Protein AF-0000000080646416 (afdb_homodimer)

Organism: NCBI:txid888439

Sequence (298 aa):
MRTQVYAPFAGRILLQSQIPDPVFSQGLVGPAFALVPTPSSEFVDVVSPVAGTLTRVMPHAFVVSLGKQTGIMVHLGIDTVKAPEGVFMPVLQQGQQVSAGQTVCRMVPDMLAQVGTSAVSPIVAMGGQFEDVSDTEAQAGQALALLVDMRTQVYAPFAGRILLQSQIPDPVFSQGLVGPAFALVPTPSSEFVDVVSPVAGTLTRVMPHAFVVSLGKQTGIMVHLGIDTVKAPEGVFMPVLQQGQQVSAGQTVCRMVPDMLAQVGTSAVSPIVAMGGQFEDVSDTEAQAGQALALLVD

Nearest PDB structures (foldseek):
  2gpr-assembly1_A  TM=9.059E-01  e=1.181E-11  Mycoplasma capricolum
  3our-assembly3_F  TM=8.835E-01  e=6.811E-12  Vibrio vulnificus CMCP6
  1gpr-assembly1_A-2  TM=8.581E-01  e=2.849E-11  Bacillus subtilis
  1gla-assembly1_F  TM=8.774E-01  e=1.259E-10  Escherichia coli
  4jbw-assembly1_M  TM=8.755E-01  e=4.717E-10  Escherichia coli K-12

Structure (mmCIF, N/CA/C/O backbone):
data_AF-0000000080646416-model_v1
#
loop_
_entity.id
_entity.type
_entity.pdbx_description
1 polymer 'PTS EIIA type-1 domain-containing protein'
#
loop_
_atom_site.group_PDB
_atom_site.id
_atom_site.type_symbol
_atom_site.label_atom_id
_atom_site.label_alt_id
_atom_site.label_comp_id
_atom_site.label_asym_id
_atom_site.label_entity_id
_atom_site.label_seq_id
_atom_site.pdbx_PDB_ins_code
_atom_site.Cartn_x
_atom_site.Cartn_y
_atom_site.Cartn_z
_atom_site.occupancy
_atom_site.B_iso_or_equiv
_atom_site.auth_seq_id
_atom_site.auth_comp_id
_atom_site.auth_asym_id
_atom_site.auth_atom_id
_atom_site.pdbx_PDB_model_num
ATOM 1 N N . MET A 1 1 ? -20.469 9.469 0.759 1 89.75 1 MET A N 1
ATOM 2 C CA . MET A 1 1 ? -20.203 10.391 1.857 1 89.75 1 MET A CA 1
ATOM 3 C C . MET A 1 1 ? -18.984 11.258 1.557 1 89.75 1 MET A C 1
ATOM 5 O O . MET A 1 1 ? -18.031 10.797 0.941 1 89.75 1 MET A O 1
ATOM 9 N N . ARG A 1 2 ? -19.109 12.547 1.987 1 95.62 2 ARG A N 1
ATOM 10 C CA . ARG A 1 2 ? -18.016 13.484 1.805 1 95.62 2 ARG A CA 1
ATOM 11 C C . ARG A 1 2 ? -17.375 13.852 3.141 1 95.62 2 ARG A C 1
ATOM 13 O O . ARG A 1 2 ? -18.062 14.258 4.074 1 95.62 2 ARG A O 1
ATOM 20 N N . THR A 1 3 ? -16.062 13.625 3.254 1 97.56 3 THR A N 1
ATOM 21 C CA . THR A 1 3 ? -15.32 13.922 4.477 1 97.56 3 THR A CA 1
ATOM 22 C C . THR A 1 3 ? -14.172 14.883 4.195 1 97.56 3 THR A C 1
ATOM 24 O O . THR A 1 3 ? -13.375 14.656 3.279 1 97.56 3 THR A O 1
ATOM 27 N N . GLN A 1 4 ? -14.156 15.969 4.902 1 98 4 GLN A N 1
ATOM 28 C CA . GLN A 1 4 ? -13.023 16.891 4.777 1 98 4 GLN A CA 1
ATOM 29 C C . GLN A 1 4 ? -11.75 16.266 5.328 1 98 4 GLN A C 1
ATOM 31 O O . GLN A 1 4 ? -11.742 15.719 6.434 1 98 4 GLN A O 1
ATOM 36 N N . VAL A 1 5 ? -10.68 16.344 4.582 1 98.12 5 VAL A N 1
ATOM 37 C CA . VAL A 1 5 ? -9.359 15.844 4.973 1 98.12 5 VAL A CA 1
ATOM 38 C C . VAL A 1 5 ? -8.43 17.016 5.273 1 98.12 5 VAL A C 1
ATOM 40 O O . VAL A 1 5 ? -8.266 17.906 4.438 1 98.12 5 VAL A O 1
ATOM 43 N N . TYR A 1 6 ? -7.84 17.016 6.395 1 98.25 6 TYR A N 1
ATOM 44 C CA . TYR A 1 6 ? -6.977 18.109 6.82 1 98.25 6 TYR A CA 1
ATOM 45 C C . TYR A 1 6 ? -5.508 17.719 6.738 1 98.25 6 TYR A C 1
ATOM 47 O O . TYR A 1 6 ? -5.176 16.531 6.789 1 98.25 6 TYR A O 1
ATOM 55 N N . ALA A 1 7 ? -4.652 18.719 6.566 1 98.31 7 ALA A N 1
ATOM 56 C CA . ALA A 1 7 ? -3.217 18.469 6.473 1 98.31 7 ALA A CA 1
ATOM 57 C C . ALA A 1 7 ? -2.664 17.953 7.801 1 98.31 7 ALA A C 1
ATOM 59 O O . ALA A 1 7 ? -2.803 18.609 8.836 1 98.31 7 ALA A O 1
ATOM 60 N N . PRO A 1 8 ? -1.998 16.828 7.812 1 98.69 8 PRO A N 1
ATOM 61 C CA . PRO A 1 8 ? -1.457 16.297 9.062 1 98.69 8 PRO A CA 1
ATOM 62 C C . PRO A 1 8 ? -0.315 17.141 9.625 1 98.69 8 PRO A C 1
ATOM 64 O O . PRO A 1 8 ? -0.021 17.078 10.82 1 98.69 8 PRO A O 1
ATOM 67 N N . PHE A 1 9 ? 0.369 17.828 8.82 1 98.56 9 PHE A N 1
ATOM 68 C CA . PHE A 1 9 ? 1.447 18.734 9.172 1 98.56 9 PHE A CA 1
ATOM 69 C C . PHE A 1 9 ? 1.671 19.766 8.062 1 98.56 9 PHE A C 1
ATOM 71 O O . PHE A 1 9 ? 1.111 19.641 6.973 1 98.56 9 PHE A O 1
ATOM 78 N N . ALA A 1 10 ? 2.412 20.766 8.406 1 98.06 10 ALA A N 1
ATOM 79 C CA . ALA A 1 10 ? 2.688 21.812 7.422 1 98.06 10 ALA A CA 1
ATOM 80 C C . ALA A 1 10 ? 3.668 21.328 6.359 1 98.06 10 ALA A C 1
ATOM 82 O O . ALA A 1 10 ? 4.641 20.641 6.68 1 98.06 10 ALA A O 1
ATOM 83 N N . GLY A 1 11 ? 3.381 21.703 5.094 1 98 11 GLY A N 1
ATOM 84 C CA . GLY A 1 11 ? 4.316 21.312 4.055 1 98 11 GLY A CA 1
ATOM 85 C C . GLY A 1 11 ? 3.787 21.547 2.654 1 98 11 GLY A C 1
ATOM 86 O O . GLY A 1 11 ? 2.727 22.156 2.48 1 98 11 GLY A O 1
ATOM 87 N N . ARG A 1 12 ? 4.586 21.172 1.692 1 97.56 12 ARG A N 1
ATOM 88 C CA . ARG A 1 12 ? 4.223 21.266 0.282 1 97.56 12 ARG A CA 1
ATOM 89 C C . ARG A 1 12 ? 3.502 20 -0.183 1 97.56 12 ARG A C 1
ATOM 91 O O . ARG A 1 12 ? 3.871 18.891 0.202 1 97.56 12 ARG A O 1
ATOM 98 N N . ILE A 1 13 ? 2.488 20.219 -1.067 1 97.44 13 ILE A N 1
ATOM 99 C CA . ILE A 1 13 ? 1.682 19.109 -1.547 1 97.44 13 ILE A CA 1
ATOM 100 C C . ILE A 1 13 ? 2.266 18.562 -2.854 1 97.44 13 ILE A C 1
ATOM 102 O O . ILE A 1 13 ? 2.67 19.344 -3.723 1 97.44 13 ILE A O 1
ATOM 106 N N . LEU A 1 14 ? 2.424 17.266 -2.914 1 96.94 14 LEU A N 1
ATOM 107 C CA . LEU A 1 14 ? 2.77 16.594 -4.156 1 96.94 14 LEU A CA 1
ATOM 108 C C . LEU A 1 14 ? 1.579 15.805 -4.695 1 96.94 14 LEU A C 1
ATOM 110 O O . LEU A 1 14 ? 0.863 15.156 -3.928 1 96.94 14 LEU A O 1
ATOM 114 N N . LEU A 1 15 ? 1.413 15.891 -5.965 1 95.12 15 LEU A N 1
ATOM 115 C CA . LEU A 1 15 ? 0.399 15.055 -6.598 1 95.12 15 LEU A CA 1
ATOM 116 C C . LEU A 1 15 ? 0.815 13.586 -6.582 1 95.12 15 LEU A C 1
ATOM 118 O O . LEU A 1 15 ? 1.986 13.273 -6.363 1 95.12 15 LEU A O 1
ATOM 122 N N . GLN A 1 16 ? -0.163 12.773 -6.766 1 96 16 GLN A N 1
ATOM 123 C CA . GLN A 1 16 ? 0.055 11.328 -6.66 1 96 16 GLN A CA 1
ATOM 124 C C . GLN A 1 16 ? 1.22 10.883 -7.539 1 96 16 GLN A C 1
ATOM 126 O O . GLN A 1 16 ? 2.104 10.156 -7.082 1 96 16 GLN A O 1
ATOM 131 N N . SER A 1 17 ? 1.297 11.344 -8.805 1 94.44 17 SER A N 1
ATOM 132 C CA . SER A 1 17 ? 2.291 10.898 -9.773 1 94.44 17 SER A CA 1
ATOM 133 C C . SER A 1 17 ? 3.691 11.359 -9.383 1 94.44 17 SER A C 1
ATOM 135 O O . SER A 1 17 ? 4.684 10.875 -9.93 1 94.44 17 SER A O 1
ATOM 137 N N . GLN A 1 18 ? 3.76 12.273 -8.438 1 95.44 18 GLN A N 1
ATOM 138 C CA . GLN A 1 18 ? 5.035 12.859 -8.023 1 95.44 18 GLN A CA 1
ATOM 139 C C . GLN A 1 18 ? 5.609 12.125 -6.816 1 95.44 18 GLN A C 1
ATOM 141 O O . GLN A 1 18 ? 6.734 12.398 -6.395 1 95.44 18 GLN A O 1
ATOM 146 N N . ILE A 1 19 ? 4.875 11.195 -6.273 1 96.19 19 ILE A N 1
ATOM 147 C CA . ILE A 1 19 ? 5.34 10.445 -5.113 1 96.19 19 ILE A CA 1
ATOM 148 C C . ILE A 1 19 ? 6.41 9.438 -5.539 1 96.19 19 ILE A C 1
ATOM 150 O O . ILE A 1 19 ? 6.191 8.633 -6.445 1 96.19 19 ILE A O 1
ATOM 154 N N . PRO A 1 20 ? 7.578 9.531 -4.934 1 93.75 20 PRO A N 1
ATOM 155 C CA . PRO A 1 20 ? 8.695 8.695 -5.387 1 93.75 20 PRO A CA 1
ATOM 156 C C . PRO A 1 20 ? 8.617 7.266 -4.844 1 93.75 20 PRO A C 1
ATOM 158 O O . PRO A 1 20 ? 9.602 6.758 -4.297 1 93.75 20 PRO A O 1
ATOM 161 N N . ASP A 1 21 ? 7.582 6.617 -4.934 1 92.12 21 ASP A N 1
ATOM 162 C CA . ASP A 1 21 ? 7.324 5.219 -4.602 1 92.12 21 ASP A CA 1
ATOM 163 C C . ASP A 1 21 ? 6.148 4.676 -5.41 1 92.12 21 ASP A C 1
ATOM 165 O O . ASP A 1 21 ? 5.027 5.172 -5.297 1 92.12 21 ASP A O 1
ATOM 169 N N . PRO A 1 22 ? 6.344 3.648 -6.137 1 90.19 22 PRO A N 1
ATOM 170 C CA . PRO A 1 22 ? 5.332 3.201 -7.094 1 90.19 22 PRO A CA 1
ATOM 171 C C . PRO A 1 22 ? 4.062 2.684 -6.414 1 90.19 22 PRO A C 1
ATOM 173 O O . PRO A 1 22 ? 2.969 2.797 -6.973 1 90.19 22 PRO A O 1
ATOM 176 N N . VAL A 1 23 ? 4.223 2.102 -5.238 1 91.19 23 VAL A N 1
ATOM 177 C CA . VAL A 1 23 ? 3.047 1.617 -4.527 1 91.19 23 VAL A CA 1
ATOM 178 C C . VAL A 1 23 ? 2.053 2.762 -4.332 1 91.19 23 VAL A C 1
ATOM 180 O O . VAL A 1 23 ? 0.844 2.574 -4.484 1 91.19 23 VAL A O 1
ATOM 183 N N . PHE A 1 24 ? 2.564 3.963 -4.117 1 95.06 24 PHE A N 1
ATOM 184 C CA . PHE A 1 24 ? 1.72 5.129 -3.881 1 95.06 24 PHE A CA 1
ATOM 185 C C . PHE A 1 24 ? 1.482 5.895 -5.176 1 95.06 24 PHE A C 1
ATOM 187 O O . PHE A 1 24 ? 0.352 6.289 -5.473 1 95.06 24 PHE A O 1
ATOM 194 N N . SER A 1 25 ? 2.529 6.102 -5.984 1 95.31 25 SER A N 1
ATOM 195 C CA . SER A 1 25 ? 2.441 6.98 -7.148 1 95.31 25 SER A CA 1
ATOM 196 C C . SER A 1 25 ? 1.522 6.395 -8.211 1 95.31 25 SER A C 1
ATOM 198 O O . SER A 1 25 ? 0.93 7.133 -9.008 1 95.31 25 SER A O 1
ATOM 200 N N . GLN A 1 26 ? 1.438 5.086 -8.18 1 92.44 26 GLN A N 1
ATOM 201 C CA . GLN A 1 26 ? 0.613 4.434 -9.188 1 92.44 26 GLN A CA 1
ATOM 202 C C . GLN A 1 26 ? -0.779 4.121 -8.648 1 92.44 26 GLN A C 1
ATOM 204 O O . GLN A 1 26 ? -1.61 3.547 -9.352 1 92.44 26 GLN A O 1
ATOM 209 N N . GLY A 1 27 ? -1.033 4.398 -7.418 1 93.62 27 GLY A N 1
ATOM 210 C CA . GLY A 1 27 ? -2.342 4.227 -6.812 1 93.62 27 GLY A CA 1
ATOM 211 C C . GLY A 1 27 ? -2.713 2.77 -6.598 1 93.62 27 GLY A C 1
ATOM 212 O O . GLY A 1 27 ? -3.889 2.406 -6.656 1 93.62 27 GLY A O 1
ATOM 213 N N . LEU A 1 28 ? -1.751 1.883 -6.457 1 89.38 28 LEU A N 1
ATOM 214 C CA . LEU A 1 28 ? -2.008 0.457 -6.289 1 89.38 28 LEU A CA 1
ATOM 215 C C . LEU A 1 28 ? -2.82 0.197 -5.023 1 89.38 28 LEU A C 1
ATOM 217 O O . LEU A 1 28 ? -3.65 -0.714 -4.992 1 89.38 28 LEU A O 1
ATOM 221 N N . VAL A 1 29 ? -2.533 1.089 -4.047 1 88.75 29 VAL A N 1
ATOM 222 C CA . VAL A 1 29 ? -3.182 0.856 -2.76 1 88.75 29 VAL A CA 1
ATOM 223 C C . VAL A 1 29 ? -4.27 1.905 -2.533 1 88.75 29 VAL A C 1
ATOM 225 O O . VAL A 1 29 ? -4.773 2.053 -1.417 1 88.75 29 VAL A O 1
ATOM 228 N N . GLY A 1 30 ? -4.586 2.688 -3.566 1 91.5 30 GLY A N 1
ATOM 229 C CA . GLY A 1 30 ? -5.621 3.707 -3.492 1 91.5 30 GLY A CA 1
ATOM 230 C C . GLY A 1 30 ? -5.133 5.082 -3.91 1 91.5 30 GLY A C 1
ATOM 231 O O . GLY A 1 30 ? -3.928 5.312 -4.02 1 91.5 30 GLY A O 1
ATOM 232 N N . PRO A 1 31 ? -6.121 5.949 -4.09 1 94.88 31 PRO A N 1
ATOM 233 C CA . PRO A 1 31 ? -5.742 7.332 -4.398 1 94.88 31 PRO A CA 1
ATOM 234 C C . PRO A 1 31 ? -4.883 7.965 -3.311 1 94.88 31 PRO A C 1
ATOM 236 O O . PRO A 1 31 ? -5.113 7.73 -2.121 1 94.88 31 PRO A O 1
ATOM 239 N N . ALA A 1 32 ? -3.891 8.664 -3.775 1 97 32 ALA A N 1
ATOM 240 C CA . ALA A 1 32 ? -2.969 9.242 -2.803 1 97 32 ALA A CA 1
ATOM 241 C C . ALA A 1 32 ? -2.506 10.633 -3.242 1 97 32 ALA A C 1
ATOM 243 O O . ALA A 1 32 ? -2.654 11 -4.41 1 97 32 ALA A O 1
ATOM 244 N N . PHE A 1 33 ? -2.125 11.422 -2.396 1 97.25 33 PHE A N 1
ATOM 245 C CA . PHE A 1 33 ? -1.213 12.547 -2.545 1 97.25 33 PHE A CA 1
ATOM 246 C C . PHE A 1 33 ? -0.166 12.547 -1.438 1 97.25 33 PHE A C 1
ATOM 248 O O . PHE A 1 33 ? -0.1 11.609 -0.638 1 97.25 33 PHE A O 1
ATOM 255 N N . ALA A 1 34 ? 0.771 13.523 -1.45 1 97.81 34 ALA A N 1
ATOM 256 C CA . ALA A 1 34 ? 1.779 13.531 -0.393 1 97.81 34 ALA A CA 1
ATOM 257 C C . ALA A 1 34 ? 2.053 14.945 0.096 1 97.81 34 ALA A C 1
ATOM 259 O O . ALA A 1 34 ? 1.669 15.922 -0.558 1 97.81 34 ALA A O 1
ATOM 260 N N . LEU A 1 35 ? 2.547 14.984 1.259 1 97.88 35 LEU A N 1
ATOM 261 C CA . LEU A 1 35 ? 3.055 16.219 1.834 1 97.88 35 LEU A CA 1
ATOM 262 C C . LEU A 1 35 ? 4.555 16.125 2.098 1 97.88 35 LEU A C 1
ATOM 264 O O . LEU A 1 35 ? 5.039 15.102 2.582 1 97.88 35 LEU A O 1
ATOM 268 N N . VAL A 1 36 ? 5.258 17.078 1.716 1 97.38 36 VAL A N 1
ATOM 269 C CA . VAL A 1 36 ? 6.652 17.25 2.104 1 97.38 36 VAL A CA 1
ATOM 270 C C . VAL A 1 36 ? 6.75 18.219 3.281 1 97.38 36 VAL A C 1
ATOM 272 O O . VAL A 1 36 ? 6.461 19.406 3.143 1 97.38 36 VAL A O 1
ATOM 275 N N . PRO A 1 37 ? 7.168 17.719 4.414 1 97.88 37 PRO A N 1
ATOM 276 C CA . PRO A 1 37 ? 7.121 18.578 5.598 1 97.88 37 PRO A CA 1
ATOM 277 C C . PRO A 1 37 ? 8.008 19.828 5.465 1 97.88 37 PRO A C 1
ATOM 279 O O . PRO A 1 37 ? 9.094 19.75 4.875 1 97.88 37 PRO A O 1
ATOM 282 N N . THR A 1 38 ? 7.469 20.922 5.984 1 97 38 THR A N 1
ATOM 283 C CA . THR A 1 38 ? 8.359 22.047 6.195 1 97 38 THR A CA 1
ATOM 284 C C . THR A 1 38 ? 9.562 21.641 7.047 1 97 38 THR A C 1
ATOM 286 O O . THR A 1 38 ? 9.406 20.953 8.055 1 97 38 THR A O 1
ATOM 289 N N . PRO A 1 39 ? 10.719 22.078 6.625 1 95.62 39 PRO A N 1
ATOM 290 C CA . PRO A 1 39 ? 11.914 21.688 7.387 1 95.62 39 PRO A CA 1
ATOM 291 C C . PRO A 1 39 ? 11.859 22.156 8.836 1 95.62 39 PRO A C 1
ATOM 293 O O . PRO A 1 39 ? 11.367 23.25 9.125 1 95.62 39 PRO A O 1
ATOM 296 N N . SER A 1 40 ? 12.188 21.281 9.727 1 96.44 40 SER A N 1
ATOM 297 C CA . SER A 1 40 ? 12.258 21.594 11.148 1 96.44 40 SER A CA 1
ATOM 298 C C . SER A 1 40 ? 13.219 20.641 11.867 1 96.44 40 SER A C 1
ATOM 300 O O . SER A 1 40 ? 13.18 19.438 11.664 1 96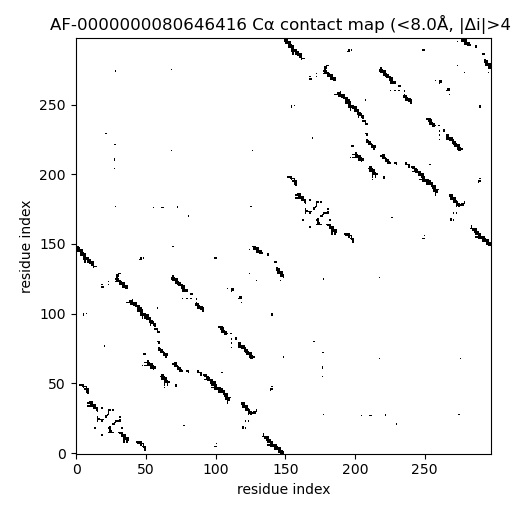.44 40 SER A O 1
ATOM 302 N N . SER A 1 41 ? 14.094 21.172 12.719 1 95.5 41 SER A N 1
ATOM 303 C CA . SER A 1 41 ? 15.016 20.359 13.516 1 95.5 41 SER A CA 1
ATOM 304 C C . SER A 1 41 ? 14.383 19.969 14.844 1 95.5 41 SER A C 1
ATOM 306 O O . SER A 1 41 ? 14.992 19.25 15.648 1 95.5 41 SER A O 1
ATOM 308 N N . GLU A 1 42 ? 13.203 20.469 15.055 1 96.44 42 GLU A N 1
ATOM 309 C CA . GLU A 1 42 ? 12.43 20.125 16.25 1 96.44 42 GLU A CA 1
ATOM 310 C C . GLU A 1 42 ? 11.258 19.203 15.906 1 96.44 42 GLU A C 1
ATOM 312 O O . GLU A 1 42 ? 10.883 19.078 14.734 1 96.44 42 GLU A O 1
ATOM 317 N N . PHE A 1 43 ? 10.742 18.641 16.984 1 97.38 43 PHE A N 1
ATOM 318 C CA . PHE A 1 43 ? 9.547 17.828 16.781 1 97.38 43 PHE A CA 1
ATOM 319 C C . PHE A 1 43 ? 8.398 18.672 16.266 1 97.38 43 PHE A C 1
ATOM 321 O O . PHE A 1 43 ? 8.148 19.766 16.766 1 97.38 43 PHE A O 1
ATOM 328 N N . VAL A 1 44 ? 7.77 18.203 15.258 1 97.94 44 VAL A N 1
ATOM 329 C CA . VAL A 1 44 ? 6.512 18.781 14.797 1 97.94 44 VAL A CA 1
ATOM 330 C C . VAL A 1 44 ? 5.367 17.797 15.055 1 97.94 44 VAL A C 1
ATOM 332 O O . VAL A 1 44 ? 5.562 16.578 15.023 1 97.94 44 VAL A O 1
ATOM 335 N N . ASP A 1 45 ? 4.238 18.359 15.352 1 98.44 45 ASP A N 1
ATOM 336 C CA . ASP A 1 45 ? 3.055 17.531 15.539 1 98.44 45 ASP A CA 1
ATOM 337 C C . ASP A 1 45 ? 2.539 17 14.203 1 98.44 45 ASP A C 1
ATOM 339 O O . ASP A 1 45 ? 2.498 17.719 13.211 1 98.44 45 ASP A O 1
ATOM 343 N N . VAL A 1 46 ? 2.213 15.75 14.234 1 98.75 46 VAL A N 1
ATOM 344 C CA . VAL A 1 46 ? 1.453 15.133 13.156 1 98.75 46 VAL A CA 1
ATOM 345 C C . VAL A 1 46 ? 0.025 14.859 13.617 1 98.75 46 VAL A C 1
ATOM 347 O O . VAL A 1 46 ? -0.197 14.047 14.523 1 98.75 46 VAL A O 1
ATOM 350 N N . VAL A 1 47 ? -0.924 15.477 12.984 1 98.81 47 VAL A N 1
ATOM 351 C CA . VAL A 1 47 ? -2.295 15.398 13.484 1 98.81 47 VAL A CA 1
ATOM 352 C C . VAL A 1 47 ? -3.121 14.484 12.586 1 98.81 47 VAL A C 1
ATOM 354 O O . VAL A 1 47 ? -2.744 14.211 11.445 1 98.81 47 VAL A O 1
ATOM 357 N N . SER A 1 48 ? -4.219 13.984 13.164 1 98.81 48 SER A N 1
ATOM 358 C CA . SER A 1 48 ? -5.129 13.172 12.367 1 98.81 48 SER A CA 1
ATOM 359 C C . SER A 1 48 ? -5.785 14 11.266 1 98.81 48 SER A C 1
ATOM 361 O O . SER A 1 48 ? -6.316 15.078 11.523 1 98.81 48 SER A O 1
ATOM 363 N N . PRO A 1 49 ? -5.77 13.523 10.062 1 98.81 49 PRO A N 1
ATOM 364 C CA . PRO A 1 49 ? -6.375 14.273 8.961 1 98.81 49 PRO A CA 1
ATOM 365 C C . PRO A 1 49 ? -7.902 14.227 8.992 1 98.81 49 PRO A C 1
ATOM 367 O O . PRO A 1 49 ? -8.562 15.016 8.305 1 98.81 49 PRO A O 1
ATOM 370 N N . VAL A 1 50 ? -8.43 13.266 9.727 1 98.62 50 VAL A N 1
ATOM 371 C CA . VAL A 1 50 ? -9.867 13.062 9.828 1 98.62 50 VAL A CA 1
ATOM 372 C C . VAL A 1 50 ? -10.219 12.562 11.227 1 98.62 50 VAL A C 1
ATOM 374 O O . VAL A 1 50 ? -9.336 12.18 12 1 98.62 50 VAL A O 1
ATOM 377 N N . ALA A 1 51 ? -11.523 12.633 11.531 1 98.44 51 ALA A N 1
ATOM 378 C CA . ALA A 1 51 ? -12.008 11.969 12.742 1 98.44 51 ALA A CA 1
ATOM 379 C C . ALA A 1 51 ? -12.266 10.484 12.484 1 98.44 51 ALA A C 1
ATOM 381 O O . ALA A 1 51 ? -12.648 10.094 11.383 1 98.44 51 ALA A O 1
ATOM 382 N N . GLY A 1 52 ? -12.062 9.672 13.516 1 98.44 52 GLY A N 1
ATOM 383 C CA . GLY A 1 52 ? -12.305 8.242 13.383 1 98.44 52 GLY A CA 1
ATOM 384 C C . GLY A 1 52 ? -11.625 7.426 14.461 1 98.44 52 GLY A C 1
ATOM 385 O O . GLY A 1 52 ? -11.484 7.875 15.602 1 98.44 52 GLY A O 1
ATOM 386 N N . THR A 1 53 ? -11.312 6.23 14.078 1 98.5 53 THR A N 1
ATOM 387 C CA . THR A 1 53 ? -10.625 5.32 14.984 1 98.5 53 THR A CA 1
ATOM 388 C C . THR A 1 53 ? -9.242 4.961 14.453 1 98.5 53 THR A C 1
ATOM 390 O O . THR A 1 53 ? -9.094 4.617 13.273 1 98.5 53 THR A O 1
ATOM 393 N N . LEU A 1 54 ? -8.211 5.035 15.297 1 98.31 54 LEU A N 1
ATOM 394 C CA . LEU A 1 54 ? -6.875 4.586 14.93 1 98.31 54 LEU A CA 1
ATOM 395 C C . LEU A 1 54 ? -6.812 3.062 14.859 1 98.31 54 LEU A C 1
ATOM 397 O O . LEU A 1 54 ? -6.828 2.393 15.898 1 98.31 54 LEU A O 1
ATOM 401 N N . THR A 1 55 ? -6.703 2.564 13.672 1 95.5 55 THR A N 1
ATOM 402 C CA . THR A 1 55 ? -6.723 1.112 13.523 1 95.5 55 THR A CA 1
ATOM 403 C C . THR A 1 55 ? -5.305 0.56 13.422 1 95.5 55 THR A C 1
ATOM 405 O O . THR A 1 55 ? -5.09 -0.645 13.57 1 95.5 55 THR A O 1
ATOM 408 N N . ARG A 1 56 ? -4.332 1.417 13.141 1 95.25 56 ARG A N 1
ATOM 409 C CA . ARG A 1 56 ? -2.9 1.125 13.148 1 95.25 56 ARG A CA 1
ATOM 410 C C . ARG A 1 56 ? -2.096 2.334 13.617 1 95.25 56 ARG A C 1
ATOM 412 O O . ARG A 1 56 ? -2.396 3.469 13.234 1 95.25 56 ARG A O 1
ATOM 419 N N . VAL A 1 57 ? -1.209 2.039 14.508 1 96.69 57 VAL A N 1
ATOM 420 C CA . VAL A 1 57 ? -0.285 3.088 14.922 1 96.69 57 VAL A CA 1
ATOM 421 C C . VAL A 1 57 ? 1.134 2.527 15 1 96.69 57 VAL A C 1
ATOM 423 O O . VAL A 1 57 ? 1.394 1.575 15.742 1 96.69 57 VAL A O 1
ATOM 426 N N . MET A 1 58 ? 1.983 2.994 14.195 1 95.31 58 MET A N 1
ATOM 427 C CA . MET A 1 58 ? 3.422 2.75 14.172 1 95.31 58 MET A CA 1
ATOM 428 C C . MET A 1 58 ? 4.199 4.059 14.273 1 95.31 58 MET A C 1
ATOM 430 O O . MET A 1 58 ? 3.635 5.137 14.07 1 95.31 58 MET A O 1
ATOM 434 N N . PRO A 1 59 ? 5.426 3.979 14.562 1 94.56 59 PRO A N 1
ATOM 435 C CA . PRO A 1 59 ? 6.188 5.227 14.672 1 94.56 59 PRO A CA 1
ATOM 436 C C . PRO A 1 59 ? 6.145 6.055 13.383 1 94.56 59 PRO A C 1
ATOM 438 O O . PRO A 1 59 ? 5.984 7.273 13.445 1 94.56 59 PRO A O 1
ATOM 441 N N . HIS A 1 60 ? 6.184 5.402 12.211 1 96 60 HIS A N 1
ATOM 442 C CA . HIS A 1 60 ? 6.352 6.113 10.953 1 96 60 HIS A CA 1
ATOM 443 C C . HIS A 1 60 ? 5.043 6.164 10.172 1 96 60 HIS A C 1
ATOM 445 O O . HIS A 1 60 ? 5.023 6.594 9.016 1 96 60 HIS A O 1
ATOM 451 N N . ALA A 1 61 ? 3.957 5.645 10.828 1 97.44 61 ALA A N 1
ATOM 452 C CA . ALA A 1 61 ? 2.703 5.633 10.078 1 97.44 61 ALA A CA 1
ATOM 453 C C . ALA A 1 61 ? 1.516 5.367 10.992 1 97.44 61 ALA A C 1
ATOM 455 O O . ALA A 1 61 ? 1.677 4.809 12.086 1 97.44 61 ALA A O 1
ATOM 456 N N . PHE A 1 62 ? 0.341 5.707 10.5 1 97.81 62 PHE A N 1
ATOM 457 C CA . PHE A 1 62 ? -0.894 5.328 11.18 1 97.81 62 PHE A CA 1
ATOM 458 C C . PHE A 1 62 ? -2.064 5.32 10.203 1 97.81 62 PHE A C 1
ATOM 460 O O . PHE A 1 62 ? -1.983 5.91 9.125 1 97.81 62 PHE A O 1
ATOM 467 N N . VAL A 1 63 ? -3.125 4.621 10.594 1 96.94 63 VAL A N 1
ATOM 468 C CA . VAL A 1 63 ? -4.348 4.531 9.797 1 96.94 63 VAL A CA 1
ATOM 469 C C . VAL A 1 63 ? -5.543 4.953 10.648 1 96.94 63 VAL A C 1
ATOM 471 O O . VAL A 1 63 ? -5.703 4.492 11.781 1 96.94 63 VAL A O 1
ATOM 474 N N . VAL A 1 64 ? -6.312 5.836 10.094 1 97.94 64 VAL A N 1
ATOM 475 C CA . VAL A 1 64 ? -7.555 6.254 10.734 1 97.94 64 VAL A CA 1
ATOM 476 C C . VAL A 1 64 ? -8.75 5.703 9.953 1 97.94 64 VAL A C 1
ATOM 478 O O . VAL A 1 64 ? -8.953 6.059 8.789 1 97.94 64 VAL A O 1
ATOM 481 N N . SER A 1 65 ? -9.531 4.902 10.562 1 96.5 65 SER A N 1
ATOM 482 C CA . SER A 1 65 ? -10.727 4.344 9.945 1 96.5 65 SER A CA 1
ATOM 483 C C . SER A 1 65 ? -11.93 5.254 10.148 1 96.5 65 SER A C 1
ATOM 485 O O . SER A 1 65 ? -12.148 5.766 11.25 1 96.5 65 SER A O 1
ATOM 487 N N . LEU A 1 66 ? -12.656 5.465 9.086 1 96 66 LEU A N 1
ATOM 488 C CA . LEU A 1 66 ? -13.914 6.211 9.133 1 96 66 LEU A CA 1
ATOM 489 C C . LEU A 1 66 ? -15.102 5.262 9.234 1 96 66 LEU A C 1
ATOM 491 O O . LEU A 1 66 ? -16.25 5.707 9.289 1 96 66 LEU A O 1
ATOM 495 N N . GLY A 1 67 ? -14.797 3.949 9.273 1 88.62 67 GLY A N 1
ATOM 496 C CA . GLY A 1 67 ? -15.836 2.938 9.211 1 88.62 67 GLY A CA 1
ATOM 497 C C . GLY A 1 67 ? -16.141 2.479 7.793 1 88.62 67 GLY A C 1
ATOM 498 O O . GLY A 1 67 ? -15.68 3.096 6.828 1 88.62 67 GLY A O 1
ATOM 499 N N . LYS A 1 68 ? -16.859 1.362 7.543 1 79.94 68 LYS A N 1
ATOM 500 C CA . LYS A 1 68 ? -17.344 0.817 6.277 1 79.94 68 LYS A CA 1
ATOM 501 C C . LYS A 1 68 ? -16.203 0.636 5.285 1 79.94 68 LYS A C 1
ATOM 503 O O . LYS A 1 68 ? -16.297 1.039 4.125 1 79.94 68 LYS A O 1
ATOM 508 N N . GLN A 1 69 ? -15.023 0.28 5.652 1 80.81 69 GLN A N 1
ATOM 509 C CA . GLN A 1 69 ? -13.875 -0.087 4.832 1 80.81 69 GLN A CA 1
ATOM 510 C C . GLN A 1 69 ? -13.227 1.147 4.215 1 80.81 69 GLN A C 1
ATOM 512 O O . GLN A 1 69 ? -12.617 1.065 3.145 1 80.81 69 GLN A O 1
ATOM 517 N N . THR A 1 70 ? -13.586 2.303 4.801 1 90.56 70 THR A N 1
ATOM 518 C CA . THR A 1 70 ? -12.977 3.555 4.375 1 90.56 70 THR A CA 1
ATOM 519 C C . THR A 1 70 ? -12.031 4.09 5.453 1 90.56 70 THR A C 1
ATOM 521 O O . THR A 1 70 ? -12.312 3.969 6.648 1 90.56 70 THR A O 1
ATOM 524 N N . GLY A 1 71 ? -10.938 4.613 5.027 1 94.75 71 GLY A N 1
ATOM 525 C CA . GLY A 1 71 ? -9.969 5.191 5.941 1 94.75 71 GLY A CA 1
ATOM 526 C C . GLY A 1 71 ? -8.859 5.953 5.234 1 94.75 71 GLY A C 1
ATOM 527 O O . GLY A 1 71 ? -8.852 6.043 4.004 1 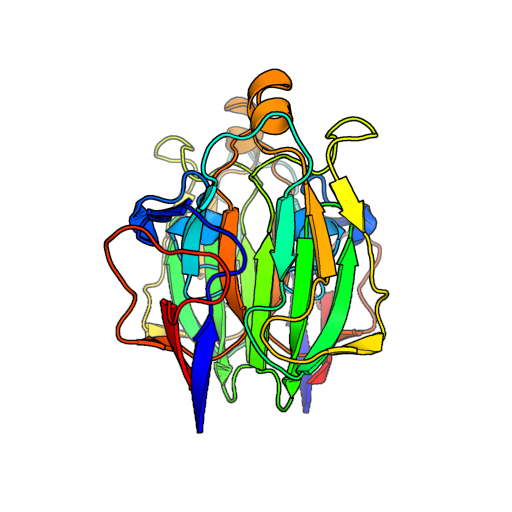94.75 71 GLY A O 1
ATOM 528 N N . ILE A 1 72 ? -8.047 6.582 6.035 1 97.69 72 ILE A N 1
ATOM 529 C CA . ILE A 1 72 ? -6.887 7.309 5.531 1 97.69 72 ILE A CA 1
ATOM 530 C C . ILE A 1 72 ? -5.613 6.758 6.176 1 97.69 72 ILE A C 1
ATOM 532 O O . ILE A 1 72 ? -5.551 6.598 7.398 1 97.69 72 ILE A O 1
ATOM 536 N N . MET A 1 73 ? -4.668 6.438 5.43 1 97.56 73 MET A N 1
ATOM 537 C CA . MET A 1 73 ? -3.332 6.09 5.898 1 97.56 73 MET A CA 1
ATOM 538 C C . MET A 1 73 ? -2.383 7.273 5.773 1 97.56 73 MET A C 1
ATOM 540 O O . MET A 1 73 ? -2.35 7.941 4.738 1 97.56 73 MET A O 1
ATOM 544 N N . VAL A 1 74 ? -1.712 7.578 6.758 1 98.56 74 VAL A N 1
ATOM 545 C CA . VAL A 1 74 ? -0.643 8.57 6.762 1 98.56 74 VAL A CA 1
ATOM 546 C C . VAL A 1 74 ? 0.705 7.879 6.945 1 98.56 74 VAL A C 1
ATOM 548 O O . VAL A 1 74 ? 0.978 7.312 8.008 1 98.56 74 VAL A O 1
ATOM 551 N N . HIS A 1 75 ? 1.521 7.852 6 1 97.81 75 HIS A N 1
ATOM 552 C CA . HIS A 1 75 ? 2.865 7.285 6.016 1 97.81 75 HIS A CA 1
ATOM 553 C C . HIS A 1 75 ? 3.924 8.383 6.062 1 97.81 75 HIS A C 1
ATOM 555 O O . HIS A 1 75 ? 4.078 9.141 5.105 1 97.81 75 HIS A O 1
ATOM 561 N N . LEU A 1 76 ? 4.668 8.5 7.156 1 97.69 76 LEU A N 1
ATOM 562 C CA . LEU A 1 76 ? 5.609 9.594 7.375 1 97.69 76 LEU A CA 1
ATOM 563 C C . LEU A 1 76 ? 6.965 9.273 6.75 1 97.69 76 LEU A C 1
ATOM 565 O O . LEU A 1 76 ? 7.766 8.539 7.332 1 97.69 76 LEU A O 1
ATOM 569 N N . GLY A 1 77 ? 7.156 9.859 5.602 1 96.12 77 GLY A N 1
ATOM 570 C CA . GLY A 1 77 ? 8.352 9.555 4.828 1 96.12 77 GLY A CA 1
ATOM 571 C C . GLY A 1 77 ? 8.234 8.266 4.039 1 96.12 77 GLY A C 1
ATOM 572 O O . GLY A 1 77 ? 7.184 7.613 4.051 1 96.12 77 GLY A O 1
ATOM 573 N N . ILE A 1 78 ? 9.164 8.008 3.307 1 93.62 78 ILE A N 1
ATOM 574 C CA . ILE A 1 78 ? 9.289 6.762 2.557 1 93.62 78 ILE A CA 1
ATOM 575 C C . ILE A 1 78 ? 10.609 6.074 2.916 1 93.62 78 ILE A C 1
ATOM 577 O O . ILE A 1 78 ? 11.656 6.719 2.984 1 93.62 78 ILE A O 1
ATOM 581 N N . ASP A 1 79 ? 10.547 4.742 3.238 1 90.38 79 ASP A N 1
ATOM 582 C CA . ASP A 1 79 ? 11.68 3.934 3.664 1 90.38 79 ASP A CA 1
ATOM 583 C C . ASP A 1 79 ? 12.156 4.34 5.059 1 90.38 79 ASP A C 1
ATOM 585 O O . ASP A 1 79 ? 13.352 4.371 5.328 1 90.38 79 ASP A O 1
ATOM 589 N N . THR A 1 80 ? 11.102 4.672 5.891 1 93.5 80 THR A N 1
ATOM 590 C CA . THR A 1 80 ? 11.469 5.258 7.18 1 93.5 80 THR A CA 1
ATOM 591 C C . THR A 1 80 ? 11.289 4.242 8.305 1 93.5 80 THR A C 1
ATOM 593 O O . THR A 1 80 ? 11.508 4.559 9.477 1 93.5 80 THR A O 1
ATOM 596 N N . VAL A 1 81 ? 10.969 3.057 8.008 1 88.5 81 VAL A N 1
ATOM 597 C CA . VAL A 1 81 ? 10.656 2.053 9.023 1 88.5 81 VAL A CA 1
ATOM 598 C C . VAL A 1 81 ? 11.859 1.85 9.938 1 88.5 81 VAL A C 1
ATOM 600 O O . VAL A 1 81 ? 11.695 1.569 11.125 1 88.5 81 VAL A O 1
ATOM 603 N N . LYS A 1 82 ? 13.086 1.996 9.336 1 85.88 82 LYS A N 1
ATOM 604 C CA . LYS A 1 82 ? 14.305 1.736 10.102 1 85.88 82 LYS A CA 1
ATOM 605 C C . LYS A 1 82 ? 14.93 3.035 10.602 1 85.88 82 LYS A C 1
ATOM 607 O O . LYS A 1 82 ? 16.109 3.072 10.938 1 85.88 82 LYS 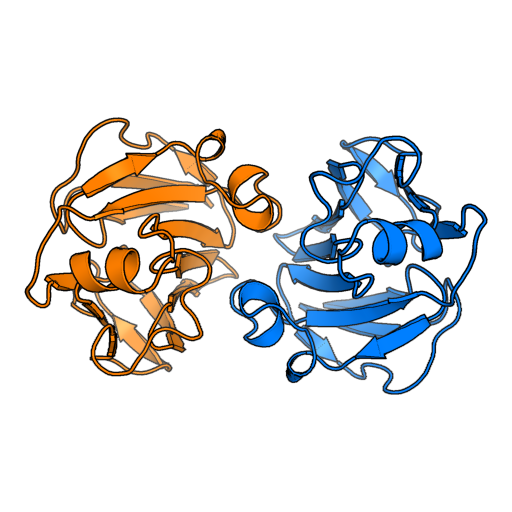A O 1
ATOM 612 N N . ALA A 1 83 ? 14.164 4.109 10.578 1 90.69 83 ALA A N 1
ATOM 613 C CA . ALA A 1 83 ? 14.68 5.375 11.102 1 90.69 83 ALA A CA 1
ATOM 614 C C . ALA A 1 83 ? 15.109 5.23 12.555 1 90.69 83 ALA A C 1
ATOM 616 O O . ALA A 1 83 ? 14.484 4.5 13.328 1 90.69 83 ALA A O 1
ATOM 617 N N . PRO A 1 84 ? 16.156 5.879 12.867 1 89.19 84 PRO A N 1
ATOM 618 C CA . PRO A 1 84 ? 16.656 5.746 14.234 1 89.19 84 PRO A CA 1
ATOM 619 C C . PRO A 1 84 ? 15.672 6.281 15.273 1 89.19 84 PRO A C 1
ATOM 621 O O . PRO A 1 84 ? 14.711 6.973 14.922 1 89.19 84 PRO A O 1
ATOM 624 N N . GLU A 1 85 ? 15.953 5.871 16.469 1 89.19 85 GLU A N 1
ATOM 625 C CA . GLU A 1 85 ? 15.164 6.383 17.578 1 89.19 85 GLU A CA 1
ATOM 626 C C . GLU A 1 85 ? 15.211 7.906 17.641 1 89.19 85 GLU A C 1
ATOM 628 O O . GLU A 1 85 ? 16.234 8.516 17.328 1 89.19 85 GLU A O 1
ATOM 633 N N . GLY A 1 86 ? 14.164 8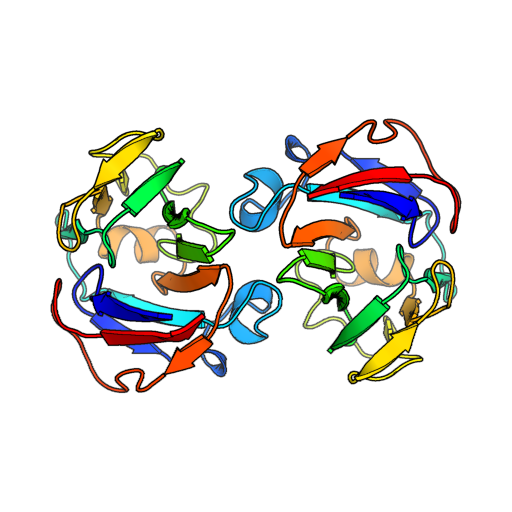.531 17.953 1 91.94 86 GLY A N 1
ATOM 634 C CA . GLY A 1 86 ? 14.141 9.977 18.141 1 91.94 86 GLY A CA 1
ATOM 635 C C . GLY A 1 86 ? 13.57 10.719 16.953 1 91.94 86 GLY A C 1
ATOM 636 O O . GLY A 1 86 ? 13.273 11.914 17.047 1 91.94 86 GLY A O 1
ATOM 637 N N . VAL A 1 87 ? 13.422 10.07 15.898 1 95.19 87 VAL A N 1
ATOM 638 C CA . VAL A 1 87 ? 12.867 10.711 14.711 1 95.19 87 VAL A CA 1
ATOM 639 C C . VAL A 1 87 ? 11.352 10.82 14.844 1 95.19 87 VAL A C 1
ATOM 641 O O . VAL A 1 87 ? 10.758 11.836 14.469 1 95.19 87 VAL A O 1
ATOM 644 N N . PHE A 1 88 ? 10.789 9.742 15.367 1 97.25 88 PHE A N 1
ATOM 645 C CA . PHE A 1 88 ? 9.344 9.664 15.547 1 97.25 88 PHE A CA 1
ATOM 646 C C . PHE A 1 88 ? 9 9.453 17.016 1 97.25 88 PHE A C 1
ATOM 648 O O . PHE A 1 88 ? 9.727 8.766 17.734 1 97.25 88 PHE A O 1
ATOM 655 N N . MET A 1 89 ? 7.879 10.008 17.438 1 97.19 89 MET A N 1
ATOM 656 C CA . MET A 1 89 ? 7.359 9.82 18.797 1 97.19 89 MET A CA 1
ATOM 657 C C . MET A 1 89 ? 5.844 9.648 18.781 1 97.19 89 MET A C 1
ATOM 659 O O . MET A 1 89 ? 5.102 10.633 18.766 1 97.19 89 MET A O 1
ATOM 663 N N . PRO A 1 90 ? 5.379 8.383 18.812 1 97.19 90 PRO A N 1
ATOM 664 C CA . PRO A 1 90 ? 3.93 8.18 18.875 1 97.19 90 PRO A CA 1
ATOM 665 C C . PRO A 1 90 ? 3.311 8.773 20.141 1 97.19 90 PRO A C 1
ATOM 667 O O . PRO A 1 90 ? 3.916 8.719 21.219 1 97.19 90 PRO A O 1
ATOM 670 N N . VAL A 1 91 ? 2.186 9.367 20 1 98.25 91 VAL A N 1
ATOM 671 C CA . VAL A 1 91 ? 1.488 10.023 21.094 1 98.25 91 VAL A CA 1
ATOM 672 C C . VAL A 1 91 ? 0.231 9.242 21.453 1 98.25 91 VAL A C 1
ATOM 674 O O . VAL A 1 91 ? -0.107 9.102 22.641 1 98.25 91 VAL A O 1
ATOM 677 N N . LEU A 1 92 ? -0.524 8.703 20.469 1 98.5 92 LEU A N 1
ATOM 678 C CA . LEU A 1 92 ? -1.747 7.93 20.672 1 98.5 92 LEU A CA 1
ATOM 679 C C . LEU A 1 92 ? -1.527 6.461 20.328 1 98.5 92 LEU A C 1
ATOM 681 O O . LEU A 1 92 ? -0.489 6.098 19.766 1 98.5 92 LEU A O 1
ATOM 685 N N . GLN A 1 93 ? -2.512 5.664 20.656 1 98 93 GLN A N 1
ATOM 686 C CA . GLN A 1 93 ? -2.383 4.223 20.469 1 98 93 GLN A CA 1
ATOM 687 C C . GLN A 1 93 ? -3.492 3.684 19.562 1 98 93 GLN A C 1
ATOM 689 O O . GLN A 1 93 ? -4.535 4.32 19.406 1 98 93 GLN A O 1
ATOM 694 N N . GLN A 1 94 ? -3.176 2.551 19.016 1 97.12 94 GLN A N 1
ATOM 695 C CA . GLN A 1 94 ? -4.172 1.838 18.219 1 97.12 94 GLN A CA 1
ATOM 696 C C . GLN A 1 94 ? -5.438 1.577 19.031 1 97.12 94 GLN A C 1
ATOM 698 O O . GLN A 1 94 ? -5.363 1.245 20.219 1 97.12 94 GLN A O 1
ATOM 703 N N . GLY A 1 95 ? -6.586 1.747 18.375 1 97.75 95 GLY A N 1
ATOM 704 C CA . GLY A 1 95 ? -7.871 1.494 19.016 1 97.75 95 GLY A CA 1
ATOM 705 C C . GLY A 1 95 ? -8.539 2.756 19.531 1 97.75 95 GLY A C 1
ATOM 706 O O . GLY A 1 95 ? -9.75 2.766 19.781 1 97.75 95 GLY A O 1
ATOM 707 N N . GLN A 1 96 ? -7.824 3.873 19.672 1 98.44 96 GLN A N 1
ATOM 708 C CA . GLN A 1 96 ? -8.359 5.117 20.219 1 98.44 96 GLN A CA 1
ATOM 709 C C . GLN A 1 96 ? -9.141 5.887 19.156 1 98.44 96 GLN A C 1
ATOM 711 O O . GLN A 1 96 ? -8.766 5.891 17.984 1 98.44 96 GLN A O 1
ATOM 716 N N . GLN A 1 97 ? -10.172 6.469 19.609 1 98.56 97 GLN A N 1
ATOM 717 C CA . GLN A 1 97 ? -10.852 7.449 18.766 1 98.56 97 GLN A CA 1
ATOM 718 C C . GLN A 1 97 ? -10.07 8.758 18.703 1 98.56 97 GLN A C 1
ATOM 720 O O . GLN A 1 97 ? -9.461 9.172 19.703 1 98.56 97 GLN A O 1
ATOM 725 N N . VAL A 1 98 ? -10.125 9.359 17.594 1 98.69 98 VAL A N 1
ATOM 726 C CA . VAL A 1 98 ? -9.391 10.609 17.422 1 98.69 98 VAL A CA 1
ATOM 727 C C . VAL A 1 98 ? -10.25 11.609 16.641 1 98.69 98 VAL A C 1
ATOM 729 O O . VAL A 1 98 ? -11.023 11.227 15.766 1 98.69 98 VAL A O 1
ATOM 732 N N . SER A 1 99 ? -10.094 12.867 16.984 1 98.5 99 SER A N 1
ATOM 733 C CA . SER A 1 99 ? -10.688 13.953 16.203 1 98.5 99 SER A CA 1
ATOM 734 C C . SER A 1 99 ? -9.742 14.414 15.102 1 98.5 99 SER A C 1
ATOM 736 O O . SER A 1 99 ? -8.523 14.266 15.211 1 98.5 99 SER A O 1
ATOM 738 N N . ALA A 1 100 ? -10.375 14.977 14.055 1 98.44 100 ALA A N 1
ATOM 739 C CA . ALA A 1 100 ? -9.516 15.656 13.086 1 98.44 100 ALA A CA 1
ATOM 740 C C . ALA A 1 100 ? -8.719 16.781 13.758 1 98.44 100 ALA A C 1
ATOM 742 O O . ALA A 1 100 ? -9.266 17.547 14.555 1 98.44 100 ALA A O 1
ATOM 743 N N . GLY A 1 101 ? -7.445 16.781 13.477 1 98.31 101 GLY A N 1
ATOM 744 C CA . GLY A 1 101 ? -6.613 17.828 14.047 1 98.31 101 GLY A CA 1
ATOM 745 C C . GLY A 1 101 ? -5.965 17.422 15.352 1 98.31 101 GLY A C 1
ATOM 746 O O . GLY A 1 101 ? -5.105 18.141 15.875 1 98.31 101 GLY A O 1
ATOM 747 N N . GLN A 1 102 ? -6.344 16.328 15.883 1 98.5 102 GLN A N 1
ATOM 748 C CA . GLN A 1 102 ? -5.727 15.828 17.109 1 98.5 102 GLN A CA 1
ATOM 749 C C . GLN A 1 102 ? -4.352 15.227 16.828 1 98.5 102 GLN A C 1
ATOM 751 O O . GLN A 1 102 ? -4.184 14.477 15.867 1 98.5 102 GLN A O 1
ATOM 756 N N . THR A 1 103 ? -3.342 15.523 17.703 1 98.75 103 THR A N 1
ATOM 757 C CA . THR A 1 103 ? -1.987 15.016 17.5 1 98.75 103 THR A CA 1
ATOM 758 C C . THR A 1 103 ? -1.943 13.5 17.703 1 98.75 103 THR A C 1
ATOM 760 O O . THR A 1 103 ? -2.377 13 18.734 1 98.75 103 THR A O 1
ATOM 763 N N . VAL A 1 104 ? -1.427 12.797 16.719 1 98.75 104 VAL A N 1
ATOM 764 C CA . VAL A 1 104 ? -1.314 11.344 16.781 1 98.75 104 VAL A CA 1
ATOM 765 C C . VAL A 1 104 ? 0.128 10.953 17.094 1 98.75 104 VAL A C 1
ATOM 767 O O . VAL A 1 104 ? 0.372 9.977 17.812 1 98.75 104 VAL A O 1
ATOM 770 N N . CYS A 1 105 ? 1.059 11.688 16.547 1 98.38 105 CYS A N 1
ATOM 771 C CA . CYS A 1 105 ? 2.482 11.469 16.781 1 98.38 105 CYS A CA 1
ATOM 772 C C . CYS A 1 105 ? 3.283 12.734 16.516 1 98.38 105 CYS A C 1
ATOM 774 O O . CYS A 1 105 ? 2.709 13.797 16.25 1 98.38 105 CYS A O 1
ATOM 776 N N . ARG A 1 106 ? 4.555 12.625 16.719 1 98.25 106 ARG A N 1
ATOM 777 C CA . ARG A 1 106 ? 5.488 13.703 16.422 1 98.25 106 ARG A CA 1
ATOM 778 C C . ARG A 1 106 ? 6.672 13.195 15.609 1 98.25 106 ARG A C 1
ATOM 780 O O . ARG A 1 106 ? 6.988 12.008 15.641 1 98.25 106 ARG A O 1
ATOM 787 N N . MET A 1 107 ? 7.266 14.117 14.852 1 97.94 107 MET A N 1
ATOM 788 C CA . MET A 1 107 ? 8.438 13.758 14.062 1 97.94 107 MET A CA 1
ATOM 789 C C . MET A 1 107 ? 9.422 14.914 13.984 1 97.94 107 MET A C 1
ATOM 791 O O . MET A 1 107 ? 9.055 16.062 14.234 1 97.94 107 MET A O 1
ATOM 795 N N . VAL A 1 108 ? 10.633 14.586 13.711 1 97.31 108 VAL A N 1
ATOM 796 C CA . VAL A 1 108 ? 11.648 15.578 13.375 1 97.31 108 VAL A CA 1
ATOM 797 C C . VAL A 1 108 ? 11.977 15.492 11.883 1 97.31 108 VAL A C 1
ATOM 799 O O . VAL A 1 108 ? 12.812 14.688 11.469 1 97.31 108 VAL A O 1
ATOM 802 N N . PRO A 1 109 ? 11.359 16.406 11.055 1 96.44 109 PRO A N 1
ATOM 803 C CA . PRO A 1 109 ? 11.492 16.297 9.602 1 96.44 109 PRO A CA 1
ATOM 804 C C . PRO A 1 109 ? 12.945 16.297 9.141 1 96.44 109 PRO A C 1
ATOM 806 O O . PRO A 1 109 ? 13.328 15.492 8.289 1 96.44 109 PRO A O 1
ATOM 809 N N . ASP A 1 110 ? 13.797 17.047 9.703 1 95.44 110 ASP A N 1
ATOM 810 C CA . ASP A 1 110 ? 15.172 17.203 9.242 1 95.44 110 ASP A CA 1
ATOM 811 C C . ASP A 1 110 ? 15.977 15.922 9.453 1 95.44 110 ASP A C 1
ATOM 813 O O . ASP A 1 110 ? 16.969 15.688 8.766 1 95.44 110 ASP A O 1
ATOM 817 N N . MET A 1 111 ? 15.539 15.141 10.398 1 94.25 111 MET A N 1
ATOM 818 C CA . MET A 1 111 ? 16.281 13.922 10.695 1 94.25 111 MET A CA 1
ATOM 819 C C . MET A 1 111 ? 16.016 12.852 9.641 1 94.25 111 MET A C 1
ATOM 821 O O . MET A 1 111 ? 16.828 11.93 9.469 1 94.25 111 MET A O 1
ATOM 825 N N . LEU A 1 112 ? 14.883 12.938 8.945 1 91.31 112 LEU A N 1
ATOM 826 C CA . LEU A 1 112 ? 14.578 11.984 7.883 1 91.31 112 LEU A CA 1
ATOM 827 C C . LEU A 1 112 ? 15.578 12.109 6.738 1 91.31 112 LEU A C 1
ATOM 829 O O . LEU A 1 112 ? 16.078 11.102 6.223 1 91.31 112 LEU A O 1
ATOM 833 N N . ALA A 1 113 ? 15.859 13.328 6.406 1 82.19 113 ALA A N 1
ATOM 834 C CA . ALA A 1 113 ? 16.844 13.578 5.355 1 82.19 113 ALA A CA 1
ATOM 835 C C . ALA A 1 113 ? 18.234 13.125 5.789 1 82.19 113 ALA A C 1
ATOM 837 O O . ALA A 1 113 ? 19 12.578 4.988 1 82.19 113 ALA A O 1
ATOM 838 N N . GLN A 1 114 ? 18.5 13.273 7.031 1 84.94 114 GLN A N 1
ATOM 839 C CA . GLN A 1 114 ? 19.828 12.984 7.566 1 84.94 114 GLN A CA 1
ATOM 840 C C . GLN A 1 114 ? 20.109 11.484 7.523 1 84.94 114 GLN A C 1
ATOM 842 O O . GLN A 1 114 ? 21.266 11.078 7.363 1 84.94 114 GLN A O 1
ATOM 847 N N . VAL A 1 115 ? 19.094 10.742 7.578 1 83.56 115 VAL A N 1
ATOM 848 C CA . VAL A 1 115 ? 19.312 9.297 7.609 1 83.56 115 VAL A CA 1
ATOM 849 C C . VAL A 1 115 ? 19.125 8.711 6.215 1 83.56 115 VAL A C 1
ATOM 851 O O . VAL A 1 115 ? 19.047 7.492 6.051 1 83.56 115 VAL A O 1
ATOM 854 N N . GLY A 1 116 ? 19 9.492 5.18 1 84.88 116 GLY A N 1
ATOM 855 C CA . GLY A 1 116 ? 19 9.055 3.791 1 84.88 116 GLY A CA 1
ATOM 856 C C . GLY A 1 116 ? 17.641 8.562 3.328 1 84.88 116 GLY A C 1
ATOM 857 O O . GLY A 1 116 ? 17.547 7.754 2.404 1 84.88 116 GLY A O 1
ATOM 858 N N . THR A 1 117 ? 16.578 8.969 3.986 1 89.38 117 THR A N 1
ATOM 859 C CA . THR A 1 117 ? 15.227 8.594 3.598 1 89.38 117 THR A CA 1
ATOM 860 C C . THR A 1 117 ? 14.477 9.805 3.045 1 89.38 117 THR A C 1
ATOM 862 O O . THR A 1 117 ? 14.977 10.93 3.096 1 89.38 117 THR A O 1
ATOM 865 N N . SER A 1 118 ? 13.43 9.562 2.408 1 92.31 118 SER A N 1
ATOM 866 C CA . SER A 1 118 ? 12.609 10.648 1.874 1 92.31 118 SER A CA 1
ATOM 867 C C . SER A 1 118 ? 11.602 11.141 2.906 1 92.31 118 SER A C 1
ATOM 869 O O . SER A 1 118 ? 10.984 10.336 3.605 1 92.31 118 SER A O 1
ATOM 871 N N . ALA A 1 119 ? 11.484 12.453 3.021 1 95.25 119 ALA A N 1
ATOM 872 C CA . ALA A 1 119 ? 10.5 13.031 3.932 1 95.25 119 ALA A CA 1
ATOM 873 C C . ALA A 1 119 ? 9.117 13.078 3.281 1 95.25 119 ALA A C 1
ATOM 875 O O . ALA A 1 119 ? 8.125 13.406 3.939 1 95.25 119 ALA A O 1
ATOM 876 N N . VAL A 1 120 ? 9.047 12.773 1.992 1 96.81 120 VAL A N 1
ATOM 877 C CA . VAL A 1 120 ? 7.762 12.75 1.306 1 96.81 120 VAL A CA 1
ATOM 878 C C . VAL A 1 120 ? 6.809 11.797 2.027 1 96.81 120 VAL A C 1
ATOM 880 O O . VAL A 1 120 ? 7.113 10.609 2.193 1 96.81 120 VAL A O 1
ATOM 883 N N . SER A 1 121 ? 5.707 12.273 2.43 1 98.06 121 SER A N 1
ATOM 884 C CA . SER A 1 121 ? 4.789 11.531 3.285 1 98.06 121 SER A CA 1
ATOM 885 C C . SER A 1 121 ? 3.445 11.312 2.6 1 98.06 121 SER A C 1
ATOM 887 O O . SER A 1 121 ? 2.613 12.219 2.553 1 98.06 121 SER A O 1
ATOM 889 N N . PRO A 1 122 ? 3.191 10.156 2.152 1 98.19 122 PRO A N 1
ATOM 890 C CA . PRO A 1 122 ? 1.938 9.852 1.457 1 98.19 122 PRO A CA 1
ATOM 891 C C . PRO A 1 122 ? 0.723 9.906 2.381 1 98.19 122 PRO A C 1
ATOM 893 O O . PRO A 1 122 ? 0.8 9.484 3.535 1 98.19 122 PRO A O 1
ATOM 896 N N . ILE A 1 123 ? -0.336 10.445 1.932 1 98.38 123 ILE A N 1
ATOM 897 C CA . ILE A 1 123 ? -1.688 10.391 2.477 1 98.38 123 ILE A CA 1
ATOM 898 C C . ILE A 1 123 ? -2.594 9.609 1.528 1 98.38 123 ILE A C 1
ATOM 900 O O . ILE A 1 123 ? -2.842 10.039 0.4 1 98.38 123 ILE A O 1
ATOM 904 N N . VAL A 1 124 ? -3.049 8.477 1.979 1 97.44 124 VAL A N 1
ATOM 905 C CA . VAL A 1 124 ? -3.686 7.523 1.075 1 97.44 124 VAL A CA 1
ATOM 906 C C . VAL A 1 124 ? -5.133 7.293 1.504 1 97.44 124 VAL A C 1
ATOM 908 O O . VAL A 1 124 ? -5.41 7.098 2.689 1 97.44 124 VAL A O 1
ATOM 911 N N . ALA A 1 125 ? -6.035 7.289 0.56 1 95.94 125 ALA A N 1
ATOM 912 C CA . ALA A 1 125 ? -7.43 6.918 0.8 1 95.94 125 ALA A CA 1
ATOM 913 C C . ALA A 1 125 ? -7.617 5.406 0.706 1 95.94 125 ALA A C 1
ATOM 915 O O . ALA A 1 125 ? -7.477 4.824 -0.373 1 95.94 125 ALA A O 1
ATOM 916 N N . MET A 1 126 ? -7.82 4.852 1.871 1 91.81 126 MET A N 1
ATOM 917 C CA . MET A 1 126 ? -8.211 3.443 1.891 1 91.81 126 MET A CA 1
ATOM 918 C C . MET A 1 126 ? -9.703 3.291 1.641 1 91.81 126 MET A C 1
ATOM 920 O O . MET A 1 126 ? -10.5 3.334 2.58 1 91.81 126 MET A O 1
ATOM 924 N N . GLY A 1 127 ? -10.055 3.229 0.417 1 88.94 127 GLY A N 1
ATOM 925 C CA . GLY A 1 127 ? -11.453 3.291 0.014 1 88.94 127 GLY A CA 1
ATOM 926 C C . GLY A 1 127 ? -11.898 4.688 -0.38 1 88.94 127 GLY A C 1
ATOM 927 O O . GLY A 1 127 ? -11.57 5.664 0.296 1 88.94 127 GLY A O 1
ATOM 928 N N . GLY A 1 128 ? -12.523 4.852 -1.442 1 90.81 128 GLY A N 1
ATOM 929 C CA . GLY A 1 128 ? -13 6.137 -1.936 1 90.81 128 GLY A CA 1
ATOM 930 C C . GLY A 1 128 ? -12 6.844 -2.83 1 90.81 128 GLY A C 1
ATOM 931 O O . GLY A 1 128 ? -11.047 6.223 -3.318 1 90.81 128 GLY A O 1
ATOM 932 N N . GLN A 1 129 ? -12.289 8.148 -3.041 1 94.06 129 GLN A N 1
ATOM 933 C CA . GLN A 1 129 ? -11.469 9.008 -3.891 1 94.06 129 GLN A CA 1
ATOM 934 C C . GLN A 1 129 ? -11.25 10.375 -3.252 1 94.06 129 GLN A C 1
ATOM 936 O O . GLN A 1 129 ? -12.07 10.82 -2.441 1 94.06 129 GLN A O 1
ATOM 941 N N . PHE A 1 130 ? -10.156 10.938 -3.594 1 96.5 130 PHE A N 1
ATOM 942 C CA . PHE A 1 130 ? -9.938 12.328 -3.197 1 96.5 130 PHE A CA 1
ATOM 943 C C . PHE A 1 130 ? -10.461 13.281 -4.262 1 96.5 130 PHE A C 1
ATOM 945 O O . PHE A 1 130 ? -10.297 13.039 -5.457 1 96.5 130 PHE A O 1
ATOM 952 N N . GLU A 1 131 ? -11.086 14.289 -3.836 1 96.25 131 GLU A N 1
ATOM 953 C CA . GLU A 1 131 ? -11.477 15.406 -4.691 1 96.25 131 GLU A CA 1
ATOM 954 C C . GLU A 1 131 ? -10.906 16.719 -4.168 1 96.25 131 GLU A C 1
ATOM 956 O O . GLU A 1 131 ? -10.586 16.844 -2.986 1 96.25 131 GLU A O 1
ATOM 961 N N . ASP A 1 132 ? -10.672 17.734 -5.105 1 94.44 132 ASP A N 1
ATOM 962 C CA . ASP A 1 132 ? -10.297 19.109 -4.781 1 94.44 132 ASP A CA 1
ATOM 963 C C . ASP A 1 132 ? -9.016 19.141 -3.949 1 94.44 132 ASP A C 1
ATOM 965 O O . ASP A 1 132 ? -8.953 19.828 -2.93 1 94.44 132 ASP A O 1
ATOM 969 N N . VAL A 1 133 ? -8.055 18.281 -4.285 1 93.06 133 VAL A N 1
ATOM 970 C CA . VAL A 1 133 ? -6.777 18.281 -3.586 1 93.06 133 VAL A CA 1
ATOM 971 C C . VAL A 1 133 ? -6.078 19.625 -3.781 1 93.06 133 VAL A C 1
ATOM 973 O O . VAL A 1 133 ? -5.926 20.094 -4.91 1 93.06 133 VAL A O 1
ATOM 976 N N . SER A 1 134 ? -5.719 20.156 -2.717 1 87 134 SER A N 1
ATOM 977 C CA . SER A 1 134 ? -4.965 21.406 -2.791 1 87 134 SER A CA 1
ATOM 978 C C . SER A 1 134 ? -3.66 21.219 -3.559 1 87 134 SER A C 1
ATOM 980 O O . SER A 1 134 ? -3.053 20.141 -3.512 1 87 134 SER A O 1
ATOM 982 N N . ASP A 1 135 ? -3.223 22.141 -4.344 1 82 135 ASP A N 1
ATOM 983 C CA . ASP A 1 135 ? -2.035 21.969 -5.176 1 82 135 ASP A CA 1
ATOM 984 C C . ASP A 1 135 ? -0.888 22.844 -4.676 1 82 135 ASP A C 1
ATOM 986 O O . ASP A 1 135 ? 0.152 22.953 -5.332 1 82 135 ASP A O 1
ATOM 990 N N . THR A 1 136 ? -0.986 23.391 -3.598 1 86.56 136 THR A N 1
ATOM 991 C CA . THR A 1 136 ? 0.038 24.297 -3.096 1 86.56 136 THR A CA 1
ATOM 992 C C . THR A 1 136 ? 0.623 23.781 -1.783 1 86.56 136 THR A C 1
ATOM 994 O O . THR A 1 136 ? 0.73 22.578 -1.58 1 86.56 136 THR A O 1
ATOM 997 N N . GLU A 1 137 ? 0.948 24.703 -0.866 1 94.12 137 GLU A N 1
ATOM 998 C CA . GLU A 1 137 ? 1.398 24.422 0.496 1 94.12 137 GLU A CA 1
ATOM 999 C C . GLU A 1 137 ? 0.238 24.5 1.485 1 94.12 137 GLU A C 1
ATOM 1001 O O . GLU A 1 137 ? -0.742 25.203 1.253 1 94.12 137 GLU A O 1
ATOM 1006 N N . ALA A 1 138 ? 0.326 23.641 2.457 1 95.75 138 ALA A N 1
ATOM 1007 C CA . ALA A 1 138 ? -0.702 23.641 3.494 1 95.75 138 ALA A CA 1
ATOM 1008 C C . ALA A 1 138 ? -0.081 23.797 4.883 1 95.75 138 ALA A C 1
ATOM 1010 O O . ALA A 1 138 ? 1.022 23.297 5.129 1 95.75 138 ALA A O 1
ATOM 1011 N N . GLN A 1 139 ? -0.781 24.484 5.75 1 94.69 139 GLN A N 1
ATOM 1012 C CA . GLN A 1 139 ? -0.483 24.469 7.18 1 94.69 139 GLN A CA 1
ATOM 1013 C C . GLN A 1 139 ? -1.126 23.281 7.867 1 94.69 139 GLN A C 1
ATOM 1015 O O . GLN A 1 139 ? -2.105 22.719 7.367 1 94.69 139 GLN A O 1
ATOM 1020 N N . ALA A 1 140 ? -0.506 22.906 9.016 1 94.69 140 ALA A N 1
ATOM 1021 C CA . ALA A 1 140 ? -1.116 21.812 9.773 1 94.69 140 ALA A CA 1
ATOM 1022 C C . ALA A 1 140 ? -2.572 22.125 10.102 1 94.69 140 ALA A C 1
ATOM 1024 O O . ALA A 1 140 ? -2.895 23.234 10.539 1 94.69 140 ALA A O 1
ATOM 1025 N N . GLY A 1 141 ? -3.447 21.188 9.844 1 94.81 141 GLY A N 1
ATOM 1026 C CA . GLY A 1 141 ? -4.852 21.375 10.172 1 94.81 141 GLY A CA 1
ATOM 1027 C C . GLY A 1 141 ? -5.621 22.109 9.102 1 94.81 141 GLY A C 1
ATOM 1028 O O . GLY A 1 141 ? -6.836 22.297 9.211 1 94.81 141 GLY A O 1
ATOM 1029 N N . GLN A 1 142 ? -5.004 22.562 8.094 1 95.19 142 GLN A N 1
ATOM 1030 C CA . GLN A 1 142 ? -5.68 23.219 6.984 1 95.19 142 GLN A CA 1
ATOM 1031 C C . GLN A 1 142 ? -6.391 22.203 6.094 1 95.19 142 GLN A C 1
ATOM 1033 O O . GLN A 1 142 ? -5.891 21.094 5.887 1 95.19 142 GLN A O 1
ATOM 1038 N N . ALA A 1 143 ? -7.531 22.578 5.512 1 95.5 143 ALA A N 1
ATOM 1039 C CA . ALA A 1 143 ? -8.25 21.719 4.582 1 95.5 143 ALA A CA 1
ATOM 1040 C C . ALA A 1 143 ? -7.387 21.375 3.371 1 95.5 143 ALA A C 1
ATOM 1042 O O . ALA A 1 143 ? -6.832 22.266 2.725 1 95.5 143 ALA A O 1
ATOM 1043 N N . LEU A 1 144 ? -7.281 20.078 3.123 1 96.06 144 LEU A N 1
ATOM 1044 C CA . LEU A 1 144 ? -6.379 19.609 2.08 1 96.06 144 LEU A CA 1
ATOM 1045 C C . LEU A 1 144 ? -7.16 19.031 0.904 1 96.06 144 LEU A C 1
ATOM 1047 O O . LEU A 1 144 ? -6.766 19.203 -0.252 1 96.06 144 LEU A O 1
ATOM 1051 N N . ALA A 1 145 ? -8.203 18.344 1.184 1 97 145 ALA A N 1
ATOM 1052 C CA . ALA A 1 145 ? -8.961 17.594 0.178 1 97 145 ALA A CA 1
ATOM 1053 C C . ALA A 1 145 ? -10.305 17.141 0.731 1 97 145 ALA A C 1
ATOM 1055 O O . ALA A 1 145 ? -10.602 17.359 1.911 1 97 145 ALA A O 1
ATOM 1056 N N . LEU A 1 146 ? -11.125 16.641 -0.205 1 97.69 146 LEU A N 1
ATOM 1057 C CA . LEU A 1 146 ? -12.344 15.938 0.177 1 97.69 146 LEU A CA 1
ATOM 1058 C C . LEU A 1 146 ? -12.242 14.453 -0.15 1 97.69 146 LEU A C 1
ATOM 1060 O O . LEU A 1 146 ? -11.812 14.078 -1.243 1 97.69 146 LEU A O 1
ATOM 1064 N N . LEU A 1 147 ? -12.523 13.586 0.853 1 97.19 147 LEU A N 1
ATOM 1065 C CA . LEU A 1 147 ? -12.68 12.156 0.615 1 97.19 147 LEU A CA 1
ATOM 1066 C C . LEU A 1 147 ? -14.133 11.812 0.309 1 97.19 147 LEU A C 1
ATOM 1068 O O . LEU A 1 147 ? -15.031 12.125 1.099 1 97.19 147 LEU A O 1
ATOM 1072 N N . VAL A 1 148 ? -14.281 11.25 -0.886 1 95.81 148 VAL A N 1
ATOM 1073 C CA . VAL A 1 148 ? -15.625 10.875 -1.304 1 95.81 148 VAL A CA 1
ATOM 1074 C C . VAL A 1 148 ? -15.727 9.359 -1.413 1 95.81 148 VAL A C 1
ATOM 1076 O O . VAL A 1 148 ? -14.961 8.727 -2.143 1 95.81 148 VAL A O 1
ATOM 1079 N N . ASP A 1 149 ? -16.578 8.664 -0.625 1 88 149 ASP A N 1
ATOM 1080 C CA . ASP A 1 149 ? -16.719 7.215 -0.706 1 88 149 ASP A CA 1
ATOM 1081 C C . ASP A 1 149 ? -18.203 6.824 -0.844 1 88 149 ASP A C 1
ATOM 1083 O O . ASP A 1 149 ? -19.094 7.605 -0.505 1 88 149 ASP A O 1
ATOM 1087 N N . MET B 1 1 ? -18.734 -12.211 3.26 1 89.88 1 MET B N 1
ATOM 1088 C CA . MET B 1 1 ? -18.594 -13.109 2.119 1 89.88 1 MET B CA 1
ATOM 1089 C C . MET B 1 1 ? -17.234 -13.805 2.146 1 89.88 1 MET B C 1
ATOM 1091 O O . MET B 1 1 ? -16.234 -13.203 2.547 1 89.88 1 MET B O 1
ATOM 1095 N N . ARG B 1 2 ? -17.266 -15.109 1.739 1 95.62 2 ARG B N 1
ATOM 1096 C CA . ARG B 1 2 ? -16.047 -15.891 1.677 1 95.62 2 ARG B CA 1
ATOM 1097 C C . ARG B 1 2 ? -15.656 -16.188 0.232 1 95.62 2 ARG B C 1
ATOM 1099 O O . ARG B 1 2 ? -16.469 -16.703 -0.542 1 95.62 2 ARG B O 1
ATOM 1106 N N . THR B 1 3 ? -14.438 -15.805 -0.144 1 97.56 3 THR B N 1
ATOM 1107 C CA . THR B 1 3 ? -13.938 -16.016 -1.499 1 97.56 3 THR B CA 1
ATOM 1108 C C . THR B 1 3 ? -12.641 -16.812 -1.479 1 97.56 3 THR B C 1
ATOM 1110 O O . THR B 1 3 ? -11.703 -16.469 -0.75 1 97.56 3 THR B O 1
ATOM 1113 N N . GLN B 1 4 ? -12.625 -17.891 -2.189 1 98 4 GLN B N 1
ATOM 1114 C CA . GLN B 1 4 ? -11.383 -18.656 -2.316 1 98 4 GLN B CA 1
ATOM 1115 C C . GLN B 1 4 ? -10.344 -17.875 -3.113 1 98 4 GLN B C 1
ATOM 1117 O O . GLN B 1 4 ? -10.641 -17.344 -4.188 1 98 4 GLN B O 1
ATOM 1122 N N . VAL B 1 5 ? -9.141 -17.812 -2.617 1 98.19 5 VAL B N 1
ATOM 1123 C CA . VAL B 1 5 ? -8.016 -17.141 -3.27 1 98.19 5 VAL B CA 1
ATOM 1124 C C . VAL B 1 5 ? -7.02 -18.188 -3.773 1 98.19 5 VAL B C 1
ATOM 1126 O O . VAL B 1 5 ? -6.562 -19.047 -3.01 1 98.19 5 VAL B O 1
ATOM 1129 N N . TYR B 1 6 ? -6.68 -18.109 -4.984 1 98.31 6 TYR B N 1
ATOM 1130 C CA . TYR B 1 6 ? -5.789 -19.094 -5.598 1 98.31 6 TYR B CA 1
ATOM 1131 C C . TYR B 1 6 ? -4.398 -18.5 -5.82 1 98.31 6 TYR B C 1
ATOM 1133 O O . TYR B 1 6 ? -4.246 -17.281 -5.93 1 98.31 6 TYR B O 1
ATOM 1141 N N . ALA B 1 7 ? -3.4 -19.391 -5.848 1 98.31 7 ALA B N 1
ATOM 1142 C CA . ALA B 1 7 ? -2.025 -18.938 -6.055 1 98.31 7 ALA B CA 1
ATOM 1143 C C . ALA B 1 7 ? -1.835 -18.375 -7.461 1 98.31 7 ALA B C 1
ATOM 1145 O O . ALA B 1 7 ? -2.096 -19.062 -8.453 1 98.31 7 ALA B O 1
ATOM 1146 N N . PRO B 1 8 ? -1.344 -17.172 -7.59 1 98.69 8 PRO B N 1
ATOM 1147 C CA . PRO B 1 8 ? -1.152 -16.578 -8.922 1 98.69 8 PRO B CA 1
ATOM 1148 C C . PRO B 1 8 ? -0.049 -17.281 -9.719 1 98.69 8 PRO B C 1
ATOM 1150 O O . PRO B 1 8 ? -0.023 -17.188 -10.945 1 98.69 8 PRO B O 1
ATOM 1153 N N . PHE B 1 9 ? 0.876 -17.859 -9.078 1 98.56 9 PHE B N 1
ATOM 1154 C CA . PHE B 1 9 ? 1.97 -18.625 -9.664 1 98.56 9 PHE B CA 1
ATOM 1155 C C . PHE B 1 9 ? 2.557 -19.594 -8.641 1 98.56 9 PHE B C 1
ATOM 1157 O O . PHE B 1 9 ? 2.225 -19.531 -7.457 1 98.56 9 PHE B O 1
ATOM 1164 N N . ALA B 1 10 ? 3.344 -20.5 -9.148 1 98.12 10 ALA B N 1
ATOM 1165 C CA . ALA B 1 10 ? 3.955 -21.484 -8.258 1 98.12 10 ALA B CA 1
ATOM 1166 C C . ALA B 1 10 ? 5.062 -20.844 -7.418 1 98.12 10 ALA B C 1
ATOM 1168 O O . ALA B 1 10 ? 5.848 -20.047 -7.922 1 98.12 10 ALA B O 1
ATOM 1169 N N . GLY B 1 11 ? 5.102 -21.25 -6.141 1 98 11 GLY B N 1
ATOM 1170 C CA . GLY B 1 11 ? 6.172 -20.719 -5.312 1 98 11 GLY B CA 1
ATOM 1171 C C . GLY B 1 11 ? 5.98 -21 -3.834 1 98 11 GLY B C 1
ATOM 1172 O O . GLY B 1 11 ? 5.066 -21.734 -3.451 1 98 11 GLY B O 1
ATOM 1173 N N . ARG B 1 12 ? 6.902 -20.5 -3.051 1 97.56 12 ARG B N 1
ATOM 1174 C CA . ARG B 1 12 ? 6.859 -20.625 -1.599 1 97.56 12 ARG B CA 1
ATOM 1175 C C . ARG B 1 12 ? 6.086 -19.469 -0.974 1 97.56 12 ARG B C 1
ATOM 1177 O O . ARG B 1 12 ? 6.219 -18.328 -1.408 1 97.56 12 ARG B O 1
ATOM 1184 N N . ILE B 1 13 ? 5.316 -19.828 0.078 1 97.5 13 ILE B N 1
ATOM 1185 C CA . ILE B 1 13 ? 4.484 -18.812 0.734 1 97.5 13 ILE B CA 1
ATOM 1186 C C . ILE B 1 13 ? 5.254 -18.188 1.896 1 97.5 13 ILE B C 1
ATOM 1188 O O . ILE B 1 13 ? 5.934 -18.891 2.648 1 97.5 13 ILE B O 1
ATOM 1192 N N . LEU B 1 14 ? 5.234 -16.875 1.958 1 97 14 LEU B N 1
ATOM 1193 C CA . LEU B 1 14 ? 5.738 -16.141 3.113 1 97 14 LEU B CA 1
ATOM 1194 C C . LEU B 1 14 ? 4.594 -15.516 3.896 1 97 14 LEU B C 1
ATOM 1196 O O . LEU B 1 14 ? 3.656 -14.969 3.307 1 97 14 LEU B O 1
ATOM 1200 N N . LEU B 1 15 ? 4.711 -15.594 5.168 1 95.31 15 LEU B N 1
ATOM 1201 C CA . LEU B 1 15 ? 3.752 -14.891 6.012 1 95.31 15 LEU B CA 1
ATOM 1202 C C . LEU B 1 15 ? 3.957 -13.383 5.926 1 95.31 15 LEU B C 1
ATOM 1204 O O . LEU B 1 15 ? 5.008 -12.914 5.473 1 95.31 15 LEU B O 1
ATOM 1208 N N . GLN B 1 16 ? 2.941 -12.703 6.324 1 96.25 16 GLN B N 1
ATOM 1209 C CA . GLN B 1 16 ? 2.941 -11.25 6.195 1 96.25 16 GLN B CA 1
ATOM 1210 C C . GLN B 1 16 ? 4.195 -10.641 6.82 1 96.25 16 GLN B C 1
ATOM 1212 O O . GLN B 1 16 ? 4.859 -9.805 6.203 1 96.25 16 GLN B O 1
ATOM 1217 N N . SER B 1 17 ? 4.594 -11.07 8.039 1 94.69 17 SER B N 1
ATOM 1218 C CA . SER B 1 17 ? 5.703 -10.484 8.789 1 94.69 17 SER B CA 1
ATOM 1219 C C . SER B 1 17 ? 7.039 -10.766 8.109 1 94.69 17 SER B C 1
ATOM 1221 O O . SER B 1 17 ? 8.047 -10.148 8.445 1 94.69 17 SER B O 1
ATOM 1223 N N . GLN B 1 18 ? 7.031 -11.664 7.152 1 95.62 18 GLN B N 1
ATOM 1224 C CA . GLN B 1 18 ? 8.258 -12.078 6.477 1 95.62 18 GLN B CA 1
ATOM 1225 C C . GLN B 1 18 ? 8.469 -11.297 5.188 1 95.62 18 GLN B C 1
ATOM 1227 O O . GLN B 1 18 ? 9.508 -11.43 4.535 1 95.62 18 GLN B O 1
ATOM 1232 N N . ILE B 1 19 ? 7.527 -10.477 4.816 1 96.38 19 ILE B N 1
ATOM 1233 C CA . ILE B 1 19 ? 7.641 -9.688 3.598 1 96.38 19 ILE B CA 1
ATOM 1234 C C . ILE B 1 19 ? 8.641 -8.555 3.811 1 96.38 19 ILE B C 1
ATOM 1236 O O . ILE B 1 19 ? 8.508 -7.77 4.758 1 96.38 19 ILE B O 1
ATOM 1240 N N . PRO B 1 20 ? 9.648 -8.492 2.979 1 93.94 20 PRO B N 1
ATOM 1241 C CA . PRO B 1 20 ? 10.719 -7.516 3.209 1 93.94 20 PRO B CA 1
ATOM 1242 C C . PRO B 1 20 ? 10.352 -6.117 2.719 1 93.94 20 PRO B C 1
ATOM 1244 O O . PRO B 1 20 ? 11.125 -5.492 1.989 1 93.94 20 PRO B O 1
ATOM 1247 N N . ASP B 1 21 ? 9.273 -5.609 3.016 1 92.44 21 ASP B N 1
ATOM 1248 C CA . ASP B 1 21 ? 8.773 -4.258 2.771 1 92.44 21 ASP B CA 1
ATOM 1249 C C . ASP B 1 21 ? 7.727 -3.863 3.812 1 92.44 21 ASP B C 1
ATOM 1251 O O . ASP B 1 21 ? 6.676 -4.5 3.92 1 92.44 21 ASP B O 1
ATOM 1255 N N . PRO B 1 22 ? 7.941 -2.814 4.516 1 90.62 22 PRO B N 1
ATOM 1256 C CA . PRO B 1 22 ? 7.098 -2.492 5.668 1 90.62 22 PRO B CA 1
ATOM 1257 C C . PRO B 1 22 ? 5.664 -2.152 5.27 1 90.62 22 PRO B C 1
ATOM 1259 O O . PRO B 1 22 ? 4.73 -2.393 6.043 1 90.62 22 PRO B O 1
ATOM 1262 N N . VAL B 1 23 ? 5.496 -1.569 4.094 1 91.56 23 VAL B N 1
ATOM 1263 C CA . VAL B 1 23 ? 4.145 -1.247 3.645 1 91.56 23 VAL B CA 1
ATOM 1264 C C . VAL B 1 23 ? 3.287 -2.51 3.643 1 91.56 23 VAL B C 1
ATOM 1266 O O . VAL B 1 23 ? 2.121 -2.477 4.039 1 91.56 23 VAL B O 1
ATOM 1269 N N . PHE B 1 24 ? 3.891 -3.633 3.312 1 95.31 24 PHE B N 1
ATOM 1270 C CA . PHE B 1 24 ? 3.17 -4.898 3.24 1 95.31 24 PHE B CA 1
ATOM 1271 C C . PHE B 1 24 ? 3.305 -5.672 4.547 1 95.31 24 PHE B C 1
ATOM 1273 O O . PHE B 1 24 ? 2.318 -6.195 5.07 1 95.31 24 PHE B O 1
ATOM 1280 N N . SER B 1 25 ? 4.52 -5.738 5.109 1 95.56 25 SER B N 1
ATOM 1281 C CA . SER B 1 25 ? 4.789 -6.605 6.254 1 95.56 25 SER B CA 1
ATOM 1282 C C . SER B 1 25 ? 4.047 -6.129 7.496 1 95.56 25 SER B C 1
ATOM 1284 O O . SER B 1 25 ? 3.732 -6.93 8.383 1 95.56 25 SER B O 1
ATOM 1286 N N . GLN B 1 26 ? 3.791 -4.848 7.5 1 92.81 26 GLN B N 1
ATOM 1287 C CA . GLN B 1 26 ? 3.121 -4.293 8.672 1 92.81 26 GLN B CA 1
ATOM 1288 C C . GLN B 1 26 ? 1.618 -4.172 8.438 1 92.81 26 GLN B C 1
ATOM 1290 O O . GLN B 1 26 ? 0.886 -3.697 9.312 1 92.81 26 GLN B O 1
ATOM 1295 N N . GLY B 1 27 ? 1.147 -4.5 7.273 1 93.75 27 GLY B N 1
ATOM 1296 C CA . GLY B 1 27 ? -0.272 -4.508 6.957 1 93.75 27 GLY B CA 1
ATOM 1297 C C . GLY B 1 27 ? -0.865 -3.117 6.836 1 93.75 27 GLY B C 1
ATOM 1298 O O . GLY B 1 27 ? -2.043 -2.912 7.129 1 93.75 27 GLY B O 1
ATOM 1299 N N . LEU B 1 28 ? -0.065 -2.115 6.516 1 90.06 28 LEU B N 1
ATOM 1300 C CA . LEU B 1 28 ? -0.536 -0.737 6.414 1 90.06 28 LEU B CA 1
ATOM 1301 C C . LEU B 1 28 ? -1.605 -0.605 5.336 1 90.06 28 LEU B C 1
ATOM 1303 O O . LEU B 1 28 ? -2.535 0.193 5.473 1 90.06 28 LEU B O 1
ATOM 1307 N N . VAL B 1 29 ? -1.408 -1.479 4.316 1 89.44 29 VAL B N 1
ATOM 1308 C CA . VAL B 1 29 ? -2.322 -1.356 3.188 1 89.44 29 VAL B CA 1
ATOM 1309 C C . VAL B 1 29 ? -3.287 -2.541 3.172 1 89.44 29 VAL B C 1
ATOM 1311 O O . VAL B 1 29 ? -3.969 -2.781 2.174 1 89.44 29 VAL B O 1
ATOM 1314 N N . GLY B 1 30 ? -3.305 -3.322 4.262 1 91.75 30 GLY B N 1
ATOM 1315 C CA . GLY B 1 30 ? -4.195 -4.465 4.391 1 91.75 30 GLY B CA 1
ATOM 1316 C C . GLY B 1 30 ? -3.465 -5.762 4.68 1 91.75 30 GLY B C 1
ATOM 1317 O O . GLY B 1 30 ? -2.244 -5.84 4.531 1 91.75 30 GLY B O 1
ATOM 1318 N N . PRO B 1 31 ? -4.281 -6.746 5.047 1 95 31 PRO B N 1
ATOM 1319 C CA . PRO B 1 31 ? -3.68 -8.07 5.254 1 95 31 PRO B CA 1
ATOM 1320 C C . PRO B 1 31 ? -2.99 -8.602 4 1 95 31 PRO B C 1
ATOM 1322 O O . PRO B 1 31 ? -3.486 -8.414 2.889 1 95 31 PRO B O 1
ATOM 1325 N N . ALA B 1 32 ? -1.839 -9.172 4.242 1 97.12 32 ALA B N 1
ATOM 1326 C CA . ALA B 1 32 ? -1.072 -9.641 3.088 1 97.12 32 ALA B CA 1
ATOM 1327 C C . ALA B 1 32 ? -0.351 -10.945 3.402 1 97.12 32 ALA B C 1
ATOM 1329 O O . ALA B 1 32 ? -0.204 -11.32 4.57 1 97.12 32 ALA B O 1
ATOM 1330 N N . PHE B 1 33 ? -0.041 -11.68 2.49 1 97.38 33 PHE B N 1
ATOM 1331 C CA . PHE B 1 33 ? 1.02 -12.68 2.428 1 97.38 33 PHE B CA 1
ATOM 1332 C C . PHE B 1 33 ? 1.801 -12.562 1.124 1 97.38 33 PHE B C 1
ATOM 1334 O O . PHE B 1 33 ? 1.569 -11.641 0.338 1 97.38 33 PHE B O 1
ATOM 1341 N N . ALA B 1 34 ? 2.834 -13.406 0.919 1 97.94 34 ALA B N 1
ATOM 1342 C CA . ALA B 1 34 ? 3.59 -13.297 -0.326 1 97.94 34 ALA B CA 1
ATOM 1343 C C . ALA B 1 34 ? 3.939 -14.672 -0.881 1 97.94 34 ALA B C 1
ATOM 1345 O O . ALA B 1 34 ? 3.832 -15.68 -0.177 1 97.94 34 ALA B O 1
ATOM 1346 N N . LEU B 1 35 ? 4.184 -14.648 -2.113 1 97.94 35 LEU B N 1
ATOM 1347 C CA . LEU B 1 35 ? 4.723 -15.82 -2.799 1 97.94 35 LEU B CA 1
ATOM 1348 C C . LEU B 1 35 ? 6.109 -15.531 -3.363 1 97.94 35 LEU B C 1
ATOM 1350 O O . LEU B 1 35 ? 6.34 -14.453 -3.924 1 97.94 35 LEU B O 1
ATOM 1354 N N . VAL B 1 36 ? 7.004 -16.375 -3.148 1 97.44 36 VAL B N 1
ATOM 1355 C CA . VAL B 1 36 ? 8.297 -16.375 -3.82 1 97.44 36 VAL B CA 1
ATOM 1356 C C . VAL B 1 36 ? 8.273 -17.328 -5.008 1 97.44 36 VAL B C 1
ATOM 1358 O O . VAL B 1 36 ? 8.172 -18.547 -4.828 1 97.44 36 VAL B O 1
ATOM 1361 N N . PRO B 1 37 ? 8.367 -16.797 -6.195 1 97.88 37 PRO B N 1
ATOM 1362 C CA . PRO B 1 37 ? 8.188 -17.672 -7.355 1 97.88 37 PRO B CA 1
ATOM 1363 C C . PRO B 1 37 ? 9.242 -18.766 -7.43 1 97.88 37 PRO B C 1
ATOM 1365 O O . PRO B 1 37 ? 10.398 -18.547 -7.074 1 97.88 37 PRO B O 1
ATOM 1368 N N . THR B 1 38 ? 8.758 -19.938 -7.844 1 97 38 THR B N 1
ATOM 1369 C CA . THR B 1 38 ? 9.727 -20.938 -8.25 1 97 38 THR B CA 1
ATOM 1370 C C . THR B 1 38 ? 10.656 -20.391 -9.328 1 97 38 THR B C 1
ATOM 1372 O O . THR B 1 38 ? 10.203 -19.734 -10.273 1 97 38 THR B O 1
ATOM 1375 N N . PRO B 1 39 ? 11.922 -20.656 -9.164 1 95.62 39 PRO B N 1
ATOM 1376 C CA . PRO B 1 39 ? 12.867 -20.125 -10.148 1 95.62 39 PRO B CA 1
ATOM 1377 C C . PRO B 1 39 ? 12.578 -20.609 -11.57 1 95.62 39 PRO B C 1
ATOM 1379 O O . PRO B 1 39 ? 12.188 -21.766 -11.766 1 95.62 39 PRO B O 1
ATOM 1382 N N . SER B 1 40 ? 12.594 -19.703 -12.484 1 96.44 40 SER B N 1
ATOM 1383 C CA . SER B 1 40 ? 12.414 -20.016 -13.898 1 96.44 40 SER B CA 1
ATOM 1384 C C . SER B 1 40 ? 13.07 -18.969 -14.789 1 96.44 40 SER B C 1
ATOM 1386 O O . SER B 1 40 ? 12.914 -17.766 -14.555 1 96.44 40 SER B O 1
ATOM 1388 N N . SER B 1 41 ? 13.812 -19.375 -15.812 1 95.5 41 SER B N 1
ATOM 1389 C CA . SER B 1 41 ? 14.43 -18.469 -16.766 1 95.5 41 SER B CA 1
ATOM 1390 C C . SER B 1 41 ? 13.484 -18.188 -17.938 1 95.5 41 SER B C 1
ATOM 1392 O O . SER B 1 41 ? 13.82 -17.391 -18.828 1 95.5 41 SER B O 1
ATOM 1394 N N . GLU B 1 42 ? 12.359 -18.844 -17.891 1 96.44 42 GLU B N 1
ATOM 1395 C CA . GLU B 1 42 ? 11.32 -18.625 -18.891 1 96.44 42 GLU B CA 1
ATOM 1396 C C . GLU B 1 42 ? 10.141 -17.859 -18.297 1 96.44 42 GLU B C 1
ATOM 1398 O O . GLU B 1 42 ? 10.008 -17.766 -17.078 1 96.44 42 GLU B O 1
ATOM 1403 N N . PHE B 1 43 ? 9.336 -17.391 -19.25 1 97.38 43 PHE B N 1
ATOM 1404 C CA . PHE B 1 43 ? 8.109 -16.734 -18.797 1 97.38 43 PHE B CA 1
ATOM 1405 C C . PHE B 1 43 ? 7.223 -17.719 -18.047 1 97.38 43 PHE B C 1
ATOM 1407 O O . PHE B 1 43 ? 7.016 -18.844 -18.516 1 97.38 43 PHE B O 1
ATOM 1414 N N . VAL B 1 44 ? 6.758 -17.328 -16.938 1 97.88 44 VAL B N 1
ATOM 1415 C CA . VAL B 1 44 ? 5.711 -18.062 -16.234 1 97.88 44 VAL B CA 1
ATOM 1416 C C . VAL B 1 44 ? 4.422 -17.25 -16.219 1 97.88 44 VAL B C 1
ATOM 1418 O O . VAL B 1 44 ? 4.457 -16.016 -16.203 1 97.88 44 VAL B O 1
ATOM 1421 N N . ASP B 1 45 ? 3.336 -17.969 -16.281 1 98.44 45 ASP B N 1
ATOM 1422 C CA . ASP B 1 45 ? 2.039 -17.297 -16.219 1 98.44 45 ASP B CA 1
ATOM 1423 C C . ASP B 1 45 ? 1.746 -16.828 -14.797 1 98.44 45 ASP B C 1
ATOM 1425 O O . ASP B 1 45 ? 2.016 -17.531 -13.828 1 98.44 45 ASP B O 1
ATOM 1429 N N . VAL B 1 46 ? 1.251 -15.633 -14.734 1 98.75 46 VAL B N 1
ATOM 1430 C CA . VAL B 1 46 ? 0.655 -15.109 -13.516 1 98.75 46 VAL B CA 1
ATOM 1431 C C . VAL B 1 46 ? -0.862 -15.031 -13.664 1 98.75 46 VAL B C 1
ATOM 1433 O O . VAL B 1 46 ? -1.373 -14.273 -14.492 1 98.75 46 VAL B O 1
ATOM 1436 N N . VAL B 1 47 ? -1.565 -15.766 -12.859 1 98.88 47 VAL B N 1
ATOM 1437 C CA . VAL B 1 47 ? -3.006 -15.883 -13.062 1 98.88 47 VAL B CA 1
ATOM 1438 C C . VAL B 1 47 ? -3.744 -15.07 -12 1 98.88 47 VAL B C 1
ATOM 1440 O O . VAL B 1 47 ? -3.178 -14.742 -10.953 1 98.88 47 VAL B O 1
ATOM 1443 N N . SER B 1 48 ? -4.996 -14.734 -12.328 1 98.81 48 SER B N 1
ATOM 1444 C CA . SER B 1 48 ? -5.816 -14.031 -11.344 1 98.81 48 SER B CA 1
ATOM 1445 C C . SER B 1 48 ? -6.113 -14.922 -10.141 1 98.81 48 SER B C 1
ATOM 1447 O O . SER B 1 48 ? -6.539 -16.062 -10.297 1 98.81 48 SER B O 1
ATOM 1449 N N . PRO B 1 49 ? -5.918 -14.438 -8.961 1 98.81 49 PRO B N 1
ATOM 1450 C CA . PRO B 1 49 ? -6.176 -15.25 -7.766 1 98.81 49 PRO B CA 1
ATOM 1451 C C . PRO B 1 49 ? -7.668 -15.406 -7.473 1 98.81 49 PRO B C 1
ATOM 1453 O O . PRO B 1 49 ? -8.055 -16.266 -6.676 1 98.81 49 PRO B O 1
ATOM 1456 N N . VAL B 1 50 ? -8.453 -14.531 -8.07 1 98.62 50 VAL B N 1
ATOM 1457 C CA . VAL B 1 50 ? -9.898 -14.523 -7.871 1 98.62 50 VAL B CA 1
ATOM 1458 C C . VAL B 1 50 ? -10.594 -14.094 -9.164 1 98.62 50 VAL B C 1
ATOM 1460 O O . VAL B 1 50 ? -9.945 -13.602 -10.094 1 98.62 50 VAL B O 1
ATOM 1463 N N . ALA B 1 51 ? -11.906 -14.344 -9.195 1 98.44 51 ALA B N 1
ATOM 1464 C CA . ALA B 1 51 ? -12.719 -13.766 -10.266 1 98.44 51 ALA B CA 1
ATOM 1465 C C . ALA B 1 51 ? -13.109 -12.32 -9.938 1 98.44 51 ALA B C 1
ATOM 1467 O O . ALA B 1 51 ? -13.305 -11.977 -8.773 1 98.44 51 ALA B O 1
ATOM 1468 N N . GLY B 1 52 ? -13.227 -11.5 -10.969 1 98.38 52 GLY B N 1
ATOM 1469 C CA . GLY B 1 52 ? -13.633 -10.117 -10.773 1 98.38 52 GLY B CA 1
ATOM 1470 C C . GLY B 1 52 ? -13.305 -9.227 -11.961 1 98.38 52 GLY B C 1
ATOM 1471 O O . GLY B 1 52 ? -13.352 -9.672 -13.109 1 98.38 52 GLY B O 1
ATOM 1472 N N . THR B 1 53 ? -13.094 -7.992 -11.625 1 98.5 53 THR B N 1
ATOM 1473 C CA . THR B 1 53 ? -12.742 -7.008 -12.641 1 98.5 53 THR B CA 1
ATOM 1474 C C . THR B 1 53 ? -11.336 -6.465 -12.406 1 98.5 53 THR B C 1
ATOM 1476 O O . THR B 1 53 ? -10.992 -6.09 -11.289 1 98.5 53 THR B O 1
ATOM 1479 N N . LEU B 1 54 ? -10.508 -6.422 -13.461 1 98.31 54 LEU B N 1
ATOM 1480 C CA . LEU B 1 54 ? -9.195 -5.789 -13.375 1 98.31 54 LEU B CA 1
ATOM 1481 C C . LEU B 1 54 ? -9.328 -4.273 -13.305 1 98.31 54 LEU B C 1
ATOM 1483 O O . LEU B 1 54 ? -9.641 -3.625 -14.305 1 98.31 54 LEU B O 1
ATOM 1487 N N . THR B 1 55 ? -9.031 -3.736 -12.141 1 95.44 55 THR B N 1
ATOM 1488 C CA . THR B 1 55 ? -9.211 -2.299 -11.977 1 95.44 55 THR B CA 1
ATOM 1489 C C . THR B 1 55 ? -7.891 -1.561 -12.164 1 95.44 55 THR B C 1
ATOM 1491 O O . THR B 1 55 ? -7.871 -0.34 -12.336 1 95.44 55 THR B O 1
ATOM 1494 N N . ARG B 1 56 ? -6.777 -2.273 -12.109 1 95.12 56 ARG B N 1
ATOM 1495 C CA . ARG B 1 56 ? -5.434 -1.791 -12.406 1 95.12 56 ARG B CA 1
ATOM 1496 C C . ARG B 1 56 ? -4.586 -2.889 -13.047 1 95.12 56 ARG B C 1
ATOM 1498 O O . ARG B 1 56 ? -4.641 -4.047 -12.625 1 95.12 56 ARG B O 1
ATOM 1505 N N . VAL B 1 57 ? -3.951 -2.488 -14.094 1 96.62 57 VAL B N 1
ATOM 1506 C CA . VAL B 1 57 ? -3.002 -3.41 -14.711 1 96.62 57 VAL B CA 1
ATOM 1507 C C . VAL B 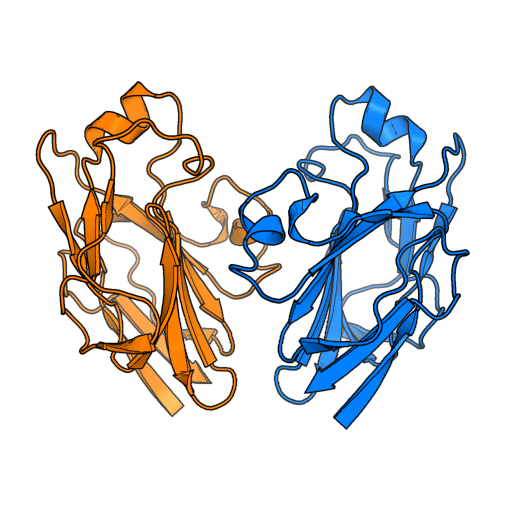1 57 ? -1.719 -2.664 -15.07 1 96.62 57 VAL B C 1
ATOM 1509 O O . VAL B 1 57 ? -1.751 -1.691 -15.828 1 96.62 57 VAL B O 1
ATOM 1512 N N . MET B 1 58 ? -0.655 -2.998 -14.477 1 95.19 58 MET B N 1
ATOM 1513 C CA . MET B 1 58 ? 0.711 -2.564 -14.758 1 95.19 58 MET B CA 1
ATOM 1514 C C . MET B 1 58 ? 1.616 -3.76 -15.031 1 95.19 58 MET B C 1
ATOM 1516 O O . MET B 1 58 ? 1.255 -4.898 -14.734 1 95.19 58 MET B O 1
ATOM 1520 N N . PRO B 1 59 ? 2.732 -3.531 -15.57 1 94.44 59 PRO B N 1
ATOM 1521 C CA . PRO B 1 59 ? 3.611 -4.668 -15.844 1 94.44 59 PRO B CA 1
ATOM 1522 C C . PRO B 1 59 ? 3.945 -5.477 -14.594 1 94.44 59 PRO B C 1
ATOM 1524 O O . PRO B 1 59 ? 3.93 -6.711 -14.633 1 94.44 59 PRO B O 1
ATOM 1527 N N . HIS B 1 60 ? 4.152 -4.809 -13.445 1 95.88 60 HIS B N 1
ATOM 1528 C CA . HIS B 1 60 ? 4.672 -5.469 -12.25 1 95.88 60 HIS B CA 1
ATOM 1529 C C . HIS B 1 60 ? 3.574 -5.684 -11.219 1 95.88 60 HIS B C 1
ATOM 1531 O O . HIS B 1 60 ? 3.85 -6.102 -10.094 1 95.88 60 HIS B O 1
ATOM 1537 N N . ALA B 1 61 ? 2.309 -5.32 -11.633 1 97.38 61 ALA B N 1
ATOM 1538 C CA . ALA B 1 61 ? 1.25 -5.469 -10.633 1 97.38 61 ALA B CA 1
ATOM 1539 C C . ALA B 1 61 ? -0.129 -5.375 -11.281 1 97.38 61 ALA B C 1
ATOM 1541 O O . ALA B 1 61 ? -0.273 -4.82 -12.375 1 97.38 61 ALA B O 1
ATOM 1542 N N . PHE B 1 62 ? -1.128 -5.859 -10.555 1 97.75 62 PHE B N 1
ATOM 1543 C CA . PHE B 1 62 ? -2.518 -5.66 -10.953 1 97.75 62 PHE B CA 1
ATOM 1544 C C . PHE B 1 62 ? -3.447 -5.793 -9.75 1 97.75 62 PHE B C 1
ATOM 1546 O O . PHE B 1 62 ? -3.064 -6.352 -8.719 1 97.75 62 PHE B O 1
ATOM 1553 N N . VAL B 1 63 ? -4.648 -5.254 -9.906 1 96.88 63 VAL B N 1
ATOM 1554 C CA . VAL B 1 63 ? -5.68 -5.32 -8.883 1 96.88 63 VAL B CA 1
ATOM 1555 C C . VAL B 1 63 ? -6.957 -5.914 -9.469 1 96.88 63 VAL B C 1
ATOM 1557 O O . VAL B 1 63 ? -7.41 -5.492 -10.531 1 96.88 63 VAL B O 1
ATOM 1560 N N . VAL B 1 64 ? -7.465 -6.879 -8.781 1 97.88 64 VAL B N 1
ATOM 1561 C CA . VAL B 1 64 ? -8.75 -7.465 -9.148 1 97.88 64 VAL B CA 1
ATOM 1562 C C . VAL B 1 64 ? -9.812 -7.066 -8.125 1 97.88 64 VAL B C 1
ATOM 1564 O O . VAL B 1 64 ? -9.711 -7.422 -6.945 1 97.88 64 VAL B O 1
ATOM 1567 N N . SER B 1 65 ? -10.797 -6.395 -8.555 1 96.44 65 SER B N 1
ATOM 1568 C CA . SER B 1 65 ? -11.898 -5.992 -7.695 1 96.44 65 SER B CA 1
ATOM 1569 C C . SER B 1 65 ? -12.992 -7.055 -7.66 1 96.44 65 SER B C 1
ATOM 1571 O O . SER B 1 65 ? -13.367 -7.605 -8.695 1 96.44 65 SER B O 1
ATOM 1573 N N . LEU B 1 66 ? -13.453 -7.344 -6.461 1 95.94 66 LEU B N 1
ATOM 1574 C CA . LEU B 1 66 ? -14.578 -8.25 -6.258 1 95.94 66 LEU B CA 1
ATOM 1575 C C . LEU B 1 66 ? -15.883 -7.473 -6.105 1 95.94 66 LEU B C 1
ATOM 1577 O O . LEU B 1 66 ? -16.953 -8.07 -5.926 1 95.94 66 LEU B O 1
ATOM 1581 N N . GLY B 1 67 ? -15.773 -6.133 -6.188 1 88.44 67 GLY B N 1
ATOM 1582 C CA . GLY B 1 67 ? -16.906 -5.266 -5.895 1 88.44 67 GLY B CA 1
ATOM 1583 C C . GLY B 1 67 ? -16.953 -4.824 -4.445 1 88.44 67 GLY B C 1
ATOM 1584 O O . GLY B 1 67 ? -16.219 -5.355 -3.604 1 88.44 67 GLY B O 1
ATOM 1585 N N . LYS B 1 68 ? -17.766 -3.826 -4.035 1 79.88 68 LYS B N 1
ATOM 1586 C CA . LYS B 1 68 ? -18.031 -3.332 -2.689 1 79.88 68 LYS B CA 1
ATOM 1587 C C . LYS B 1 68 ? -16.75 -2.977 -1.959 1 79.88 68 LYS B C 1
ATOM 1589 O O . LYS B 1 68 ? -16.547 -3.367 -0.806 1 79.88 68 LYS B O 1
ATOM 1594 N N . GLN B 1 69 ? -15.727 -2.465 -2.555 1 80.69 69 GLN B N 1
ATOM 1595 C CA . GLN B 1 69 ? -14.484 -1.936 -1.987 1 80.69 69 GLN B CA 1
ATOM 1596 C C . GLN B 1 69 ? -13.562 -3.062 -1.53 1 80.69 69 GLN B C 1
ATOM 1598 O O . GLN B 1 69 ? -12.766 -2.885 -0.608 1 80.69 69 GLN B O 1
ATOM 1603 N N . THR B 1 70 ? -13.883 -4.27 -2.049 1 90.56 70 THR B N 1
ATOM 1604 C CA . THR B 1 70 ? -13.031 -5.418 -1.773 1 90.56 70 THR B CA 1
ATOM 1605 C C . THR B 1 70 ? -12.273 -5.844 -3.029 1 90.56 70 THR B C 1
ATOM 1607 O O . THR B 1 70 ? -12.812 -5.781 -4.137 1 90.56 70 THR B O 1
ATOM 1610 N N . GLY B 1 71 ? -11.055 -6.219 -2.844 1 94.75 71 GLY B N 1
ATOM 1611 C CA . GLY B 1 71 ? -10.227 -6.676 -3.947 1 94.75 71 GLY B CA 1
ATOM 1612 C C . GLY B 1 71 ? -8.906 -7.273 -3.496 1 94.75 71 GLY B C 1
ATOM 1613 O O . GLY B 1 71 ? -8.633 -7.344 -2.297 1 94.75 71 GLY B O 1
ATOM 1614 N N . ILE B 1 72 ? -8.195 -7.797 -4.453 1 97.62 72 ILE B N 1
ATOM 1615 C CA . ILE B 1 72 ? -6.863 -8.344 -4.211 1 97.62 72 ILE B CA 1
ATOM 1616 C C . ILE B 1 72 ? -5.844 -7.645 -5.102 1 97.62 72 ILE B C 1
ATOM 1618 O O . ILE B 1 72 ? -6.062 -7.488 -6.305 1 97.62 72 ILE B O 1
ATOM 1622 N N . MET B 1 73 ? -4.82 -7.184 -4.562 1 97.5 73 MET B N 1
ATOM 1623 C CA . MET B 1 73 ? -3.672 -6.66 -5.297 1 97.5 73 MET B CA 1
ATOM 1624 C C . MET B 1 73 ? -2.564 -7.707 -5.391 1 97.5 73 MET B C 1
ATOM 1626 O O . MET B 1 73 ? -2.227 -8.352 -4.395 1 97.5 73 MET B O 1
ATOM 1630 N N . VAL B 1 74 ? -2.082 -7.93 -6.5 1 98.56 74 VAL B N 1
ATOM 1631 C CA . VAL B 1 74 ? -0.916 -8.773 -6.738 1 98.56 74 VAL B CA 1
ATOM 1632 C C . VAL B 1 74 ? 0.262 -7.91 -7.188 1 98.56 74 VAL B C 1
ATOM 1634 O O . VAL B 1 74 ? 0.235 -7.336 -8.281 1 98.56 74 VAL B O 1
ATOM 1637 N N . HIS B 1 75 ? 1.248 -7.766 -6.422 1 97.81 75 HIS B N 1
ATOM 1638 C CA . HIS B 1 75 ? 2.475 -7.031 -6.711 1 97.81 75 HIS B CA 1
ATOM 1639 C C . HIS B 1 75 ? 3.631 -7.98 -6.996 1 97.81 75 HIS B C 1
ATOM 1641 O O . HIS B 1 75 ? 4.082 -8.703 -6.105 1 97.81 75 HIS B O 1
ATOM 1647 N N . LEU B 1 76 ? 4.145 -8.016 -8.219 1 97.69 76 LEU B N 1
ATOM 1648 C CA . LEU B 1 76 ? 5.156 -8.977 -8.648 1 97.69 76 LEU B CA 1
ATOM 1649 C C . LEU B 1 76 ? 6.555 -8.469 -8.32 1 97.69 76 LEU B C 1
ATOM 1651 O O . LEU B 1 76 ? 7.113 -7.648 -9.047 1 97.69 76 LEU B O 1
ATOM 1655 N N . GLY B 1 77 ? 7.055 -9.016 -7.242 1 96.12 77 GLY B N 1
ATOM 1656 C CA . GLY B 1 77 ? 8.328 -8.539 -6.727 1 96.12 77 GLY B CA 1
ATOM 1657 C C . GLY B 1 77 ? 8.211 -7.273 -5.906 1 96.12 77 GLY B C 1
ATOM 1658 O O . GLY B 1 77 ? 7.105 -6.77 -5.688 1 96.12 77 GLY B O 1
ATOM 1659 N N . ILE B 1 78 ? 9.227 -6.879 -5.379 1 93.56 78 ILE B N 1
ATOM 1660 C CA . ILE B 1 78 ? 9.352 -5.617 -4.652 1 93.56 78 ILE B CA 1
ATOM 1661 C C . ILE B 1 78 ? 10.461 -4.77 -5.27 1 93.56 78 ILE B C 1
ATOM 1663 O O . ILE B 1 78 ? 11.547 -5.273 -5.559 1 93.56 78 ILE B O 1
ATOM 1667 N N . ASP B 1 79 ? 10.164 -3.461 -5.555 1 90.31 79 ASP B N 1
ATOM 1668 C CA . ASP B 1 79 ? 11.07 -2.52 -6.203 1 90.31 79 ASP B CA 1
ATOM 1669 C C . ASP B 1 79 ? 11.289 -2.883 -7.672 1 90.31 79 ASP B C 1
ATOM 1671 O O . ASP B 1 79 ? 12.398 -2.764 -8.188 1 90.31 79 ASP B O 1
ATOM 1675 N N . THR B 1 80 ? 10.133 -3.355 -8.258 1 93.38 80 THR B N 1
ATOM 1676 C CA . THR B 1 80 ? 10.289 -3.904 -9.602 1 93.38 80 THR B CA 1
ATOM 1677 C C . THR B 1 80 ? 9.75 -2.934 -10.648 1 93.38 80 THR B C 1
ATOM 1679 O O . THR B 1 80 ? 9.766 -3.234 -11.844 1 93.38 80 THR B O 1
ATOM 1682 N N . VAL B 1 81 ? 9.344 -1.797 -10.273 1 87.88 81 VAL B N 1
ATOM 1683 C CA . VAL B 1 81 ? 8.695 -0.858 -11.188 1 87.88 81 VAL B CA 1
ATOM 1684 C C . VAL B 1 81 ? 9.648 -0.501 -12.328 1 87.88 81 VAL B C 1
ATOM 1686 O O . VAL B 1 81 ? 9.211 -0.255 -13.453 1 87.88 81 VAL B O 1
ATOM 1689 N N . LYS B 1 82 ? 10.984 -0.477 -11.992 1 85.38 82 LYS B N 1
ATOM 1690 C CA . LYS B 1 82 ? 11.969 -0.062 -12.984 1 85.38 82 LYS B CA 1
ATOM 1691 C C . LYS B 1 82 ? 12.641 -1.27 -13.633 1 85.38 82 LYS B C 1
ATOM 1693 O O . LYS B 1 82 ? 13.727 -1.149 -14.211 1 85.38 82 LYS B O 1
ATOM 1698 N N . ALA B 1 83 ? 12.055 -2.436 -13.469 1 90.44 83 ALA B N 1
ATOM 1699 C CA . ALA B 1 83 ? 12.602 -3.625 -14.109 1 90.44 83 ALA B CA 1
ATOM 1700 C C . ALA B 1 83 ? 12.695 -3.439 -15.625 1 90.44 83 ALA B C 1
ATOM 1702 O O . ALA B 1 83 ? 11.828 -2.809 -16.234 1 90.44 83 ALA B O 1
ATOM 1703 N N . PRO B 1 84 ? 13.719 -3.934 -16.172 1 88.94 84 PRO B N 1
ATOM 1704 C CA . PRO B 1 84 ? 13.891 -3.75 -17.609 1 88.94 84 PRO B CA 1
ATOM 1705 C C . PRO B 1 84 ? 12.797 -4.43 -18.422 1 88.94 84 PRO B C 1
ATOM 1707 O O . PRO B 1 84 ? 12.031 -5.23 -17.891 1 88.94 84 PRO B O 1
ATOM 1710 N N . GLU B 1 85 ? 12.773 -4.016 -19.641 1 88.94 85 GLU B N 1
ATOM 1711 C CA . GLU B 1 85 ? 11.844 -4.645 -20.562 1 88.94 85 GLU B CA 1
ATOM 1712 C C . GLU B 1 85 ? 12.086 -6.148 -20.656 1 88.94 85 GLU B C 1
ATOM 1714 O O . GLU B 1 85 ? 13.227 -6.605 -20.578 1 88.94 85 GLU B O 1
ATOM 1719 N N . GLY B 1 86 ? 11.078 -6.906 -20.75 1 92 86 GLY B N 1
ATOM 1720 C CA . GLY B 1 86 ? 11.211 -8.344 -20.953 1 92 86 GLY B CA 1
ATOM 1721 C C . GLY B 1 86 ? 11.008 -9.148 -19.688 1 92 86 GLY B C 1
ATOM 1722 O O . GLY B 1 86 ? 10.859 -10.367 -19.734 1 92 86 GLY B O 1
ATOM 1723 N N . VAL B 1 87 ? 11.008 -8.508 -18.609 1 95.12 87 VAL B N 1
ATOM 1724 C CA . VAL B 1 87 ? 10.805 -9.211 -17.344 1 95.12 87 VAL B CA 1
ATOM 1725 C C . VAL B 1 87 ? 9.32 -9.523 -17.156 1 95.12 87 VAL B C 1
ATOM 1727 O O . VAL B 1 87 ? 8.969 -10.609 -16.688 1 95.12 87 VAL B O 1
ATOM 1730 N N . PHE B 1 88 ? 8.523 -8.531 -17.547 1 97.25 88 PHE B N 1
ATOM 1731 C CA . PHE B 1 88 ? 7.078 -8.656 -17.422 1 97.25 88 PHE B CA 1
ATOM 1732 C C . PHE B 1 88 ? 6.402 -8.5 -18.781 1 97.25 88 PHE B C 1
ATOM 1734 O O . PHE B 1 88 ? 6.867 -7.742 -19.625 1 97.25 88 PHE B O 1
ATOM 1741 N N . MET B 1 89 ? 5.301 -9.219 -18.953 1 97.12 89 MET B N 1
ATOM 1742 C CA . MET B 1 89 ? 4.492 -9.125 -20.172 1 97.12 89 MET B CA 1
ATOM 1743 C C . MET B 1 89 ? 3.004 -9.164 -19.828 1 97.12 89 MET B C 1
ATOM 1745 O O . MET B 1 89 ? 2.42 -10.234 -19.688 1 97.12 89 MET B O 1
ATOM 1749 N N . PRO B 1 90 ? 2.381 -7.977 -19.75 1 97.25 90 PRO B N 1
ATOM 1750 C CA . PRO B 1 90 ? 0.934 -7.973 -19.516 1 97.25 90 PRO B CA 1
ATOM 1751 C C . PRO B 1 90 ? 0.154 -8.664 -20.641 1 97.25 90 PRO B C 1
ATOM 1753 O O . PRO B 1 90 ? 0.512 -8.539 -21.812 1 97.25 90 PRO B O 1
ATOM 1756 N N . VAL B 1 91 ? -0.825 -9.398 -20.281 1 98.25 91 VAL B N 1
ATOM 1757 C CA . VAL B 1 91 ? -1.639 -10.164 -21.219 1 98.25 91 VAL B CA 1
ATOM 1758 C C . VAL B 1 91 ? -3.039 -9.555 -21.297 1 98.25 91 VAL B C 1
ATOM 1760 O O . VAL B 1 91 ? -3.631 -9.492 -22.375 1 98.25 91 VAL B O 1
ATOM 1763 N N . LEU B 1 92 ? -3.637 -9.109 -20.156 1 98.5 92 LEU B N 1
ATOM 1764 C CA . LEU B 1 92 ? -4.969 -8.508 -20.094 1 98.5 92 LEU B CA 1
ATOM 1765 C C . LEU B 1 92 ? -4.879 -7.02 -19.781 1 98.5 92 LEU B C 1
ATOM 1767 O O . LEU B 1 92 ? -3.807 -6.512 -19.453 1 98.5 92 LEU B O 1
ATOM 1771 N N . GLN B 1 93 ? -6.008 -6.363 -19.891 1 98 93 GLN B N 1
ATOM 1772 C CA . GLN B 1 93 ? -6.035 -4.914 -19.719 1 98 93 GLN B CA 1
ATOM 1773 C C . GLN B 1 93 ? -6.992 -4.516 -18.594 1 98 93 GLN B C 1
ATOM 1775 O O . GLN B 1 93 ? -7.883 -5.281 -18.234 1 98 93 GLN B O 1
ATOM 1780 N N . GLN B 1 94 ? -6.719 -3.334 -18.094 1 97.06 94 GLN B N 1
ATOM 1781 C CA . GLN B 1 94 ? -7.613 -2.746 -17.109 1 97.06 94 GLN B CA 1
ATOM 1782 C C . GLN B 1 94 ? -9.047 -2.666 -17.641 1 97.06 94 GLN B C 1
ATOM 1784 O O . GLN B 1 94 ? -9.258 -2.342 -18.812 1 97.06 94 GLN B O 1
ATOM 1789 N N . GLY B 1 95 ? -9.992 -2.973 -16.766 1 97.69 95 GLY B N 1
ATOM 1790 C CA . GLY B 1 95 ? -11.398 -2.904 -17.109 1 97.69 95 GLY B CA 1
ATOM 1791 C C . GLY B 1 95 ? -11.984 -4.25 -17.484 1 97.69 95 GLY B C 1
ATOM 1792 O O . GLY B 1 95 ? -13.203 -4.426 -17.484 1 97.69 95 GLY B O 1
ATOM 1793 N N . GLN B 1 96 ? -11.188 -5.27 -17.797 1 98.38 96 GLN B N 1
ATOM 1794 C CA . GLN B 1 96 ? -11.648 -6.582 -18.219 1 98.38 96 GLN B CA 1
ATOM 1795 C C . GLN B 1 96 ? -12.086 -7.43 -17.031 1 98.38 96 GLN B C 1
ATOM 1797 O O . GLN B 1 96 ? -11.484 -7.367 -15.961 1 98.38 96 GLN B O 1
ATOM 1802 N N . GLN B 1 97 ? -13.109 -8.156 -17.297 1 98.56 97 GLN B N 1
ATOM 1803 C CA . GLN B 1 97 ? -13.461 -9.211 -16.344 1 98.56 97 GLN B CA 1
ATOM 1804 C C . GLN B 1 97 ? -12.516 -10.398 -16.469 1 98.56 97 GLN B C 1
ATOM 1806 O O . GLN B 1 97 ? -12.078 -10.742 -17.562 1 98.56 97 GLN B O 1
ATOM 1811 N N . VAL B 1 98 ? -12.258 -10.992 -15.359 1 98.69 98 VAL B N 1
ATOM 1812 C CA . VAL B 1 98 ? -11.344 -12.125 -15.367 1 98.69 98 VAL B CA 1
ATOM 1813 C C . VAL B 1 98 ? -11.875 -13.227 -14.445 1 98.69 98 VAL B C 1
ATOM 1815 O O . VAL B 1 98 ? -12.492 -12.938 -13.422 1 98.69 98 VAL B O 1
ATOM 1818 N N . SER B 1 99 ? -11.625 -14.445 -14.828 1 98.5 99 SER B N 1
ATOM 1819 C CA . SER B 1 99 ? -11.891 -15.594 -13.969 1 98.5 99 SER B CA 1
ATOM 1820 C C . SER B 1 99 ? -10.688 -15.914 -13.086 1 98.5 99 SER B C 1
ATOM 1822 O O . SER B 1 99 ? -9.555 -15.609 -13.445 1 98.5 99 SER B O 1
ATOM 1824 N N . ALA B 1 100 ? -11.008 -16.547 -11.945 1 98.44 100 ALA B N 1
ATOM 1825 C CA . ALA B 1 100 ? -9.883 -17.094 -11.188 1 98.44 100 ALA B CA 1
ATOM 1826 C C . ALA B 1 100 ? -9.102 -18.109 -12.023 1 98.44 100 ALA B C 1
ATOM 1828 O O . ALA B 1 100 ? -9.695 -18.953 -12.703 1 98.44 100 ALA B O 1
ATOM 1829 N N . GLY B 1 101 ? -7.805 -17.938 -12.016 1 98.31 101 GLY B N 1
ATOM 1830 C CA . GLY B 1 101 ? -6.977 -18.875 -12.766 1 98.31 101 GLY B CA 1
ATOM 1831 C C . GLY B 1 101 ? -6.676 -18.406 -14.18 1 98.31 101 GLY B C 1
ATOM 1832 O O . GLY B 1 101 ? -5.855 -19 -14.875 1 98.31 101 GLY B O 1
ATOM 1833 N N . GLN B 1 102 ? -7.309 -17.375 -14.602 1 98.5 102 GLN B N 1
ATOM 1834 C CA . GLN B 1 102 ? -7.031 -16.828 -15.922 1 98.5 102 GLN B CA 1
ATOM 1835 C C . GLN B 1 102 ? -5.723 -16.031 -15.922 1 98.5 102 GLN B C 1
ATOM 1837 O O . GLN B 1 102 ? -5.461 -15.25 -15.008 1 98.5 102 GLN B O 1
ATOM 1842 N N . THR B 1 103 ? -4.879 -16.203 -16.984 1 98.75 103 THR B N 1
ATOM 1843 C CA . THR B 1 103 ? -3.596 -15.516 -17.062 1 98.75 103 THR B CA 1
ATOM 1844 C C . THR B 1 103 ? -3.795 -14.016 -17.25 1 98.75 103 THR B C 1
ATOM 1846 O O . THR B 1 103 ? -4.504 -13.586 -18.156 1 98.75 103 THR B O 1
ATOM 1849 N N . VAL B 1 104 ? -3.184 -13.234 -16.375 1 98.75 104 VAL B N 1
ATOM 1850 C CA . VAL B 1 104 ? -3.281 -11.773 -16.438 1 98.75 104 VAL B CA 1
ATOM 1851 C C . VAL B 1 104 ? -1.999 -11.195 -17.031 1 98.75 104 VAL B C 1
ATOM 1853 O O . VAL B 1 104 ? -2.041 -10.211 -17.766 1 98.75 104 VAL B O 1
ATOM 1856 N N . CYS B 1 105 ? -0.887 -11.789 -16.688 1 98.38 105 CYS B N 1
ATOM 1857 C CA . CYS B 1 105 ? 0.416 -11.375 -17.203 1 98.38 105 CYS B CA 1
ATOM 1858 C C . CYS B 1 105 ? 1.415 -12.523 -17.141 1 98.38 105 CYS B C 1
ATOM 1860 O O . CYS B 1 105 ? 1.055 -13.648 -16.781 1 98.38 105 CYS B O 1
ATOM 1862 N N . ARG B 1 106 ? 2.584 -12.25 -17.609 1 98.19 106 ARG B N 1
ATOM 1863 C CA . ARG B 1 106 ? 3.695 -13.195 -17.531 1 98.19 106 ARG B CA 1
ATOM 1864 C C . ARG B 1 106 ? 4.945 -12.523 -16.969 1 98.19 106 ARG B C 1
ATOM 1866 O O . ARG B 1 106 ? 5.09 -11.297 -17.047 1 98.19 106 ARG B O 1
ATOM 1873 N N . MET B 1 107 ? 5.805 -13.336 -16.359 1 97.94 107 MET B N 1
ATOM 1874 C CA . MET B 1 107 ? 7.059 -12.812 -15.82 1 97.94 107 MET B CA 1
ATOM 1875 C C . MET B 1 107 ? 8.188 -13.828 -15.969 1 97.94 107 MET B C 1
ATOM 1877 O O . MET B 1 107 ? 7.93 -15.023 -16.156 1 97.94 107 MET B O 1
ATOM 1881 N N . VAL B 1 108 ? 9.367 -13.336 -15.961 1 97.31 108 VAL B N 1
ATOM 1882 C CA . VAL B 1 108 ? 10.555 -14.172 -15.859 1 97.31 108 VAL B CA 1
ATOM 1883 C C . VAL B 1 108 ? 11.172 -14.031 -14.469 1 97.31 108 VAL B C 1
ATOM 1885 O O . VAL B 1 108 ? 11.961 -13.109 -14.227 1 97.31 108 VAL B O 1
ATOM 1888 N N . PRO B 1 109 ? 10.867 -15.008 -13.547 1 96.44 109 PRO B N 1
ATOM 1889 C CA . PRO B 1 109 ? 11.289 -14.852 -12.148 1 96.44 109 PRO B CA 1
ATOM 1890 C C . PRO B 1 109 ? 12.797 -14.664 -12.008 1 96.44 109 PRO B C 1
ATOM 1892 O O . PRO B 1 109 ? 13.242 -13.805 -11.234 1 96.44 109 PRO B O 1
ATOM 1895 N N . ASP B 1 110 ? 13.594 -15.289 -12.742 1 95.44 110 ASP B N 1
ATOM 1896 C CA . ASP B 1 110 ? 15.047 -15.258 -12.578 1 95.44 110 ASP B CA 1
ATOM 1897 C C . ASP B 1 110 ? 15.609 -13.883 -12.938 1 95.44 110 ASP B C 1
ATOM 1899 O O . ASP B 1 110 ? 16.688 -13.508 -12.477 1 95.44 110 ASP B O 1
ATOM 1903 N N . MET B 1 111 ? 14.891 -13.18 -13.758 1 94.31 111 MET B N 1
ATOM 1904 C CA . MET B 1 111 ? 15.383 -11.875 -14.195 1 94.31 111 MET B CA 1
ATOM 1905 C C . MET B 1 111 ? 15.203 -10.836 -13.086 1 94.31 111 MET B C 1
ATOM 1907 O O . MET B 1 111 ? 15.891 -9.812 -13.078 1 94.31 111 MET B O 1
ATOM 1911 N N . LEU B 1 112 ? 14.258 -11.07 -12.164 1 91.25 112 LEU B N 1
ATOM 1912 C CA . LEU B 1 112 ? 14.062 -10.148 -11.055 1 91.25 112 LEU B CA 1
ATOM 1913 C C . LEU B 1 112 ? 15.297 -10.117 -10.148 1 91.25 112 LEU B C 1
ATOM 1915 O O . LEU B 1 112 ? 15.734 -9.039 -9.734 1 91.25 112 LEU B O 1
ATOM 1919 N N . ALA B 1 113 ? 15.797 -11.281 -9.906 1 82.31 113 ALA B N 1
ATOM 1920 C CA . ALA B 1 113 ? 17 -11.375 -9.094 1 82.31 113 ALA B CA 1
ATOM 1921 C C . ALA B 1 113 ? 18.188 -10.734 -9.812 1 82.31 113 ALA B C 1
ATOM 1923 O O . ALA B 1 113 ? 19.016 -10.078 -9.18 1 82.31 113 ALA B O 1
ATOM 1924 N N . GLN B 1 114 ? 18.203 -10.859 -11.086 1 85.25 114 GLN B N 1
ATOM 1925 C CA . GLN B 1 114 ? 19.328 -10.391 -11.891 1 85.25 114 GLN B CA 1
ATOM 1926 C C . GLN B 1 114 ? 19.406 -8.867 -11.883 1 85.25 114 GLN B C 1
ATOM 1928 O O . GLN B 1 114 ? 20.5 -8.297 -11.969 1 85.25 114 GLN B O 1
ATOM 1933 N N . VAL B 1 115 ? 18.312 -8.281 -11.703 1 83.69 115 VAL B N 1
ATOM 1934 C CA . VAL B 1 115 ? 18.328 -6.82 -11.758 1 83.69 115 VAL B CA 1
ATOM 1935 C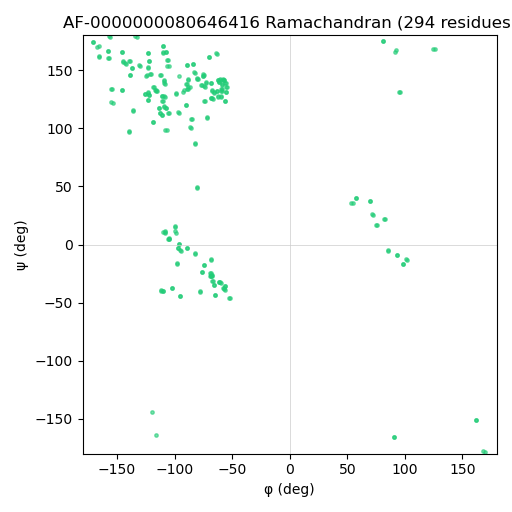 C . VAL B 1 115 ? 18.344 -6.25 -10.336 1 83.69 115 VAL B C 1
ATOM 1937 O O . VAL B 1 115 ? 18.125 -5.055 -10.141 1 83.69 115 VAL B O 1
ATOM 1940 N N . GLY B 1 116 ? 18.562 -7.027 -9.32 1 85.19 116 GLY B N 1
ATOM 1941 C CA . GLY B 1 116 ? 18.797 -6.582 -7.953 1 85.19 116 GLY B CA 1
ATOM 1942 C C . GLY B 1 116 ? 17.516 -6.273 -7.199 1 85.19 116 GLY B C 1
ATOM 1943 O O . GLY B 1 116 ? 17.516 -5.469 -6.266 1 85.19 116 GLY B O 1
ATOM 1944 N N . THR B 1 117 ? 16.406 -6.832 -7.625 1 89.5 117 THR B N 1
ATOM 1945 C CA . THR B 1 117 ? 15.133 -6.648 -6.945 1 89.5 117 THR B CA 1
ATOM 1946 C C . THR B 1 117 ? 14.688 -7.938 -6.258 1 89.5 117 THR B C 1
ATOM 1948 O O . THR B 1 117 ? 15.336 -8.977 -6.406 1 89.5 117 THR B O 1
ATOM 1951 N N . SER B 1 118 ? 13.766 -7.836 -5.426 1 92.44 118 SER B N 1
ATOM 1952 C CA . SER B 1 118 ? 13.234 -9.008 -4.746 1 92.44 118 SER B CA 1
ATOM 1953 C C . SER B 1 118 ? 12.102 -9.648 -5.551 1 92.44 118 SER B C 1
ATOM 1955 O O . SER B 1 118 ? 11.242 -8.945 -6.09 1 92.44 118 SER B O 1
ATOM 1957 N N . ALA B 1 119 ? 12.148 -10.984 -5.652 1 95.25 119 ALA B N 1
ATOM 1958 C CA . ALA B 1 119 ? 11.078 -11.695 -6.344 1 95.25 119 ALA B CA 1
ATOM 1959 C C . ALA B 1 119 ? 9.883 -11.922 -5.426 1 95.25 119 ALA B C 1
ATOM 1961 O O . ALA B 1 119 ? 8.828 -12.383 -5.867 1 95.25 119 ALA B O 1
ATOM 1962 N N . VAL B 1 120 ? 10.047 -11.594 -4.145 1 96.81 120 VAL B N 1
ATOM 1963 C CA . VAL B 1 120 ? 8.938 -11.734 -3.207 1 96.81 120 VAL B CA 1
ATOM 1964 C C . VAL B 1 120 ? 7.734 -10.93 -3.703 1 96.81 120 VAL B C 1
ATOM 1966 O O . VAL B 1 120 ? 7.836 -9.719 -3.91 1 96.81 120 VAL B O 1
ATOM 1969 N N . SER B 1 121 ? 6.641 -11.555 -3.873 1 98.06 121 SER B N 1
ATOM 1970 C CA . SER B 1 121 ? 5.477 -10.953 -4.508 1 98.06 121 SER B CA 1
ATOM 1971 C C . SER B 1 121 ? 4.285 -10.906 -3.555 1 98.06 121 SER B C 1
ATOM 1973 O O . SER B 1 121 ? 3.615 -11.922 -3.346 1 98.06 121 SER B O 1
ATOM 1975 N N . PRO B 1 122 ? 3.975 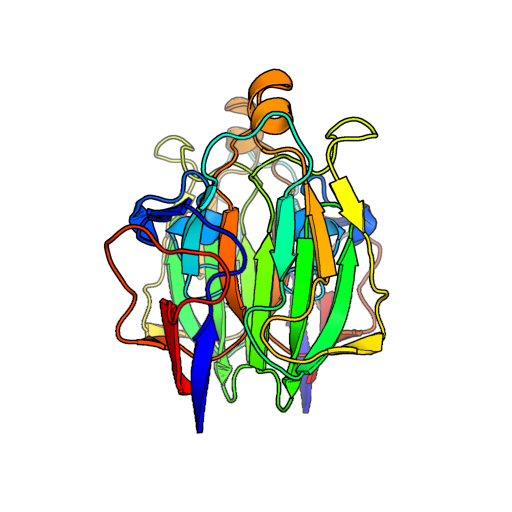-9.789 -3.047 1 98.25 122 PRO B N 1
ATOM 1976 C CA . PRO B 1 122 ? 2.865 -9.648 -2.1 1 98.25 122 PRO B CA 1
ATOM 1977 C C . PRO B 1 122 ? 1.502 -9.875 -2.75 1 98.25 122 PRO B C 1
ATOM 1979 O O . PRO B 1 122 ? 1.278 -9.453 -3.887 1 98.25 122 PRO B O 1
ATOM 1982 N N . ILE B 1 123 ? 0.635 -10.547 -2.102 1 98.38 123 ILE B N 1
ATOM 1983 C CA . ILE B 1 123 ? -0.797 -10.672 -2.352 1 98.38 123 ILE B CA 1
ATOM 1984 C C . ILE B 1 123 ? -1.578 -10 -1.223 1 98.38 123 ILE B C 1
ATOM 1986 O O . ILE B 1 123 ? -1.524 -10.445 -0.073 1 98.38 123 ILE B O 1
ATOM 1990 N N . VAL B 1 124 ? -2.25 -8.945 -1.552 1 97.44 124 VAL B N 1
ATOM 1991 C CA . VAL B 1 124 ? -2.803 -8.07 -0.523 1 97.44 124 VAL B CA 1
ATOM 1992 C C . VAL B 1 124 ? -4.324 -8.039 -0.635 1 97.44 124 VAL B C 1
ATOM 1994 O O . VAL B 1 124 ? -4.871 -7.902 -1.733 1 97.44 124 VAL B O 1
ATOM 1997 N N . ALA B 1 125 ? -5.004 -8.141 0.473 1 95.94 125 ALA B N 1
ATOM 1998 C CA . ALA B 1 125 ? -6.453 -7.961 0.534 1 95.94 125 ALA B CA 1
ATOM 1999 C C . ALA B 1 125 ? -6.816 -6.484 0.682 1 95.94 125 ALA B C 1
ATOM 2001 O O . ALA B 1 125 ? -6.527 -5.867 1.71 1 95.94 125 ALA B O 1
ATOM 2002 N N . MET B 1 126 ? -7.336 -5.988 -0.411 1 91.75 126 MET B N 1
ATOM 2003 C CA . MET B 1 126 ? -7.902 -4.648 -0.336 1 91.75 126 MET B CA 1
ATOM 2004 C C . MET B 1 126 ? -9.32 -4.688 0.227 1 91.75 126 MET B C 1
ATOM 2006 O O . MET B 1 126 ? -10.289 -4.844 -0.522 1 91.75 126 MET B O 1
ATOM 2010 N N . GLY B 1 127 ? -9.414 -4.645 1.495 1 88.88 127 GLY B N 1
ATOM 2011 C CA . GLY B 1 127 ? -10.672 -4.883 2.182 1 88.88 127 GLY B CA 1
ATOM 2012 C C . GLY B 1 127 ? -10.836 -6.32 2.643 1 88.88 127 GLY B C 1
ATOM 2013 O O . GLY B 1 127 ? -10.539 -7.254 1.897 1 88.88 127 GLY B O 1
ATOM 2014 N N . GLY B 1 128 ? -11.195 -6.555 3.818 1 90.75 128 GLY B N 1
ATOM 2015 C CA . GLY B 1 128 ? -11.383 -7.883 4.383 1 90.75 128 GLY B CA 1
ATOM 2016 C C . GLY B 1 128 ? -10.133 -8.438 5.039 1 90.75 128 GLY B C 1
ATOM 2017 O O . GLY B 1 128 ? -9.188 -7.691 5.32 1 90.75 128 GLY B O 1
ATOM 2018 N N . GLN B 1 129 ? -10.195 -9.766 5.297 1 94 129 GLN B N 1
ATOM 2019 C CA . GLN B 1 129 ? -9.102 -10.492 5.941 1 94 129 GLN B CA 1
ATOM 2020 C C . GLN B 1 129 ? -8.852 -11.828 5.254 1 94 129 GLN B C 1
ATOM 2022 O O . GLN B 1 129 ? -9.75 -12.391 4.625 1 94 129 GLN B O 1
ATOM 2027 N N . PHE B 1 130 ? -7.641 -12.242 5.34 1 96.69 130 PHE B N 1
ATOM 2028 C CA . PHE B 1 130 ? -7.332 -13.602 4.891 1 96.69 130 PHE B CA 1
ATOM 2029 C C . PHE B 1 130 ? -7.492 -14.594 6.031 1 96.69 130 PHE B C 1
ATOM 2031 O O . PHE B 1 130 ? -7.113 -14.312 7.168 1 96.69 130 PHE B O 1
ATOM 2038 N N . GLU B 1 131 ? -8.047 -15.68 5.727 1 96.44 131 GLU B N 1
ATOM 2039 C CA . GLU B 1 131 ? -8.102 -16.828 6.629 1 96.44 131 GLU B CA 1
ATOM 2040 C C . GLU B 1 131 ? -7.484 -18.062 5.984 1 96.44 131 GLU B C 1
ATOM 2042 O O . GLU B 1 131 ? -7.398 -18.156 4.758 1 96.44 131 GLU B O 1
ATOM 2047 N N . ASP B 1 132 ? -6.922 -19.016 6.848 1 94.62 132 ASP B N 1
ATOM 2048 C CA . ASP B 1 132 ? -6.441 -20.328 6.434 1 94.62 132 ASP B CA 1
ATOM 2049 C C . ASP B 1 132 ? -5.371 -20.203 5.355 1 94.62 132 ASP B C 1
ATOM 2051 O O . ASP B 1 132 ? -5.426 -20.891 4.336 1 94.62 132 ASP B O 1
ATOM 2055 N N . VAL B 1 133 ? -4.492 -19.234 5.488 1 93.44 133 VAL B N 1
ATOM 2056 C CA . VAL B 1 133 ? -3.398 -19.062 4.539 1 93.44 133 VAL B CA 1
ATOM 2057 C C . VAL B 1 133 ? -2.498 -20.297 4.57 1 93.44 133 VAL B C 1
ATOM 2059 O O . VAL B 1 133 ? -2.043 -20.719 5.641 1 93.44 133 VAL B O 1
ATOM 2062 N N . SER B 1 134 ? -2.291 -20.812 3.467 1 87.19 134 SER B N 1
ATOM 2063 C CA . SER B 1 134 ? -1.381 -21.938 3.365 1 87.19 134 SER B CA 1
ATOM 2064 C C . SER B 1 134 ? 0.025 -21.562 3.822 1 87.19 134 SER B C 1
ATOM 2066 O O . SER B 1 134 ? 0.46 -20.422 3.639 1 87.19 134 SER B O 1
ATOM 2068 N N . ASP B 1 135 ? 0.726 -22.391 4.488 1 82.62 135 ASP B N 1
ATOM 2069 C CA . ASP B 1 135 ? 2.055 -22.078 5.004 1 82.62 135 ASP B CA 1
ATOM 2070 C C . ASP B 1 135 ? 3.135 -22.828 4.242 1 82.62 135 ASP B C 1
ATOM 2072 O O . ASP B 1 135 ? 4.305 -22.828 4.633 1 82.62 135 ASP B O 1
ATOM 2076 N N . THR B 1 136 ? 2.785 -23.406 3.213 1 86.88 136 THR B N 1
ATOM 2077 C CA . THR B 1 136 ? 3.699 -24.234 2.426 1 86.88 136 THR B CA 1
ATOM 2078 C C . THR B 1 136 ? 3.9 -23.641 1.035 1 86.88 136 THR B C 1
ATOM 2080 O O . THR B 1 136 ? 3.545 -22.484 0.792 1 86.88 136 THR B O 1
ATOM 2083 N N . GLU B 1 137 ? 4.426 -24.453 0.126 1 94.12 137 GLU B N 1
ATOM 2084 C CA . GLU B 1 137 ? 4.535 -24.141 -1.294 1 94.12 137 GLU B CA 1
ATOM 2085 C C . GLU B 1 137 ? 3.219 -24.391 -2.021 1 94.12 137 GLU B C 1
ATOM 2087 O O . GLU B 1 137 ? 2.441 -25.266 -1.621 1 94.12 137 GLU B O 1
ATOM 2092 N N . ALA B 1 138 ? 2.971 -23.516 -2.969 1 95.81 138 ALA B N 1
ATOM 2093 C CA . ALA B 1 138 ? 1.755 -23.688 -3.762 1 95.81 138 ALA B CA 1
ATOM 2094 C C . ALA B 1 138 ? 2.08 -23.766 -5.25 1 95.81 138 ALA B C 1
ATOM 2096 O O . ALA B 1 138 ? 3.025 -23.141 -5.723 1 95.81 138 ALA B O 1
ATOM 2097 N N . GLN B 1 139 ? 1.31 -24.562 -5.965 1 94.75 139 GLN B N 1
ATOM 2098 C CA . GLN B 1 139 ? 1.29 -24.547 -7.422 1 94.75 139 GLN B CA 1
ATOM 2099 C C . GLN B 1 139 ? 0.359 -23.453 -7.938 1 94.75 139 GLN B C 1
ATOM 2101 O O . GLN B 1 139 ? -0.558 -23.016 -7.234 1 94.75 139 GLN B O 1
ATOM 2106 N N . ALA B 1 140 ? 0.658 -23.016 -9.18 1 94.69 140 ALA B N 1
ATOM 2107 C CA . ALA B 1 140 ? -0.238 -22.031 -9.773 1 94.69 140 ALA B CA 1
ATOM 2108 C C . ALA B 1 140 ? -1.678 -22.531 -9.789 1 94.69 140 ALA B C 1
ATOM 2110 O O . ALA B 1 140 ? -1.936 -23.672 -10.164 1 94.69 140 ALA B O 1
ATOM 2111 N N . GLY B 1 141 ? -2.594 -21.703 -9.328 1 94.88 141 GLY B N 1
ATOM 2112 C CA . GLY B 1 141 ? -3.998 -22.094 -9.359 1 94.88 141 GLY B CA 1
ATOM 2113 C C . GLY B 1 141 ? -4.422 -22.906 -8.156 1 94.88 141 GLY B C 1
ATOM 2114 O O . GLY B 1 141 ? -5.598 -23.234 -8 1 94.88 141 GLY B O 1
ATOM 2115 N N . GLN B 1 142 ? -3.553 -23.266 -7.309 1 95.25 142 GLN B N 1
ATOM 2116 C CA . GLN B 1 142 ? -3.885 -23.984 -6.086 1 95.25 142 GLN B CA 1
ATOM 2117 C C . GLN B 1 142 ? -4.52 -23.062 -5.055 1 95.25 142 GLN B C 1
ATOM 2119 O O . GLN B 1 142 ? -4.137 -21.891 -4.941 1 95.25 142 GLN B O 1
ATOM 2124 N N . ALA B 1 143 ? -5.457 -23.578 -4.258 1 95.62 143 ALA B N 1
ATOM 2125 C CA . ALA B 1 143 ? -6.07 -22.797 -3.186 1 95.62 143 ALA B CA 1
ATOM 2126 C C . ALA B 1 143 ? -5.023 -22.328 -2.182 1 95.62 143 ALA B C 1
ATOM 2128 O O . ALA B 1 143 ? -4.227 -23.125 -1.687 1 95.62 143 ALA B O 1
ATOM 2129 N N . LEU B 1 144 ? -5.043 -21.047 -1.936 1 96.12 144 LEU B N 1
ATOM 2130 C CA . LEU B 1 144 ? -4.012 -20.438 -1.096 1 96.12 144 LEU B CA 1
ATOM 2131 C C . LEU B 1 144 ? -4.602 -19.953 0.223 1 96.12 144 LEU B C 1
ATOM 2133 O O . LEU B 1 144 ? -3.961 -20.047 1.271 1 96.12 144 LEU B O 1
ATOM 2137 N N . ALA B 1 145 ? -5.754 -19.391 0.177 1 97.12 145 ALA B N 1
ATOM 2138 C CA . ALA B 1 145 ? -6.379 -18.75 1.324 1 97.12 145 ALA B CA 1
ATOM 2139 C C . ALA B 1 145 ? -7.859 -18.484 1.071 1 97.12 145 ALA B C 1
ATOM 2141 O O . ALA B 1 145 ? -8.367 -18.75 -0.022 1 97.12 145 ALA B O 1
ATOM 2142 N N . LEU B 1 1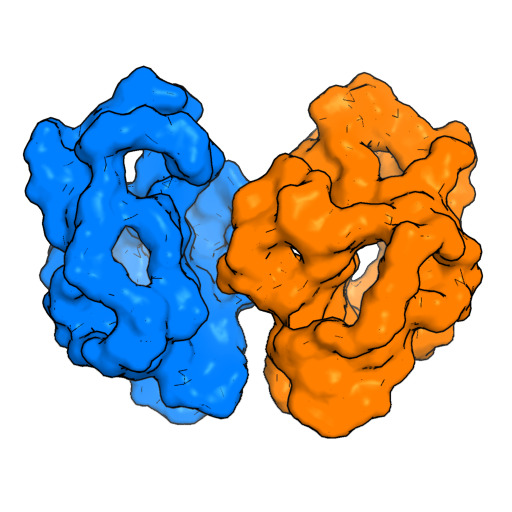46 ? -8.531 -18.078 2.152 1 97.75 146 LEU B N 1
ATOM 2143 C CA . LEU B 1 146 ? -9.883 -17.547 2.043 1 97.75 146 LEU B CA 1
ATOM 2144 C C . LEU B 1 146 ? -9.914 -16.062 2.359 1 97.75 146 LEU B C 1
ATOM 2146 O O . LEU B 1 146 ? -9.32 -15.617 3.344 1 97.75 146 LEU B O 1
ATOM 2150 N N . LEU B 1 147 ? -10.508 -15.25 1.455 1 97.19 147 LEU B N 1
ATOM 2151 C CA . LEU B 1 147 ? -10.805 -13.852 1.737 1 97.19 147 LEU B CA 1
ATOM 2152 C C . LEU B 1 147 ? -12.195 -13.695 2.342 1 97.19 147 LEU B C 1
ATOM 2154 O O . LEU B 1 147 ? -13.188 -14.141 1.753 1 97.19 147 LEU B O 1
ATOM 2158 N N . VAL B 1 148 ? -12.164 -13.141 3.539 1 95.81 148 VAL B N 1
ATOM 2159 C CA . VAL B 1 148 ? -13.43 -12.945 4.234 1 95.81 148 VAL B CA 1
ATOM 2160 C C . VAL B 1 148 ? -13.711 -11.453 4.383 1 95.81 148 VAL B C 1
ATOM 2162 O O . VAL B 1 148 ? -12.898 -10.711 4.941 1 95.81 148 VAL B O 1
ATOM 2165 N N . ASP B 1 149 ? -14.789 -10.891 3.805 1 88 149 ASP B N 1
ATOM 2166 C CA . ASP B 1 149 ? -15.109 -9.469 3.93 1 88 149 ASP B CA 1
ATOM 2167 C C . ASP B 1 149 ? -16.562 -9.273 4.379 1 88 149 ASP B C 1
ATOM 2169 O O . ASP B 1 149 ? -17.391 -10.172 4.23 1 88 149 ASP B O 1
#

Solvent-accessible surface area (backbone atoms only — not comparable to full-atom values): 14745 Å² total; per-residue (Å²): 87,83,41,71,29,27,27,34,39,38,21,41,44,37,55,27,78,66,43,96,43,64,62,49,27,68,35,74,71,28,44,38,34,28,35,33,57,52,82,33,90,49,77,39,65,31,24,32,34,44,54,34,31,23,76,38,62,51,67,44,32,37,28,38,31,65,54,95,74,26,27,40,35,42,34,54,24,44,83,37,85,80,54,62,90,77,36,47,44,66,70,57,56,58,72,39,73,45,47,54,55,39,68,39,28,30,31,21,50,45,54,35,53,71,72,74,29,44,48,51,18,41,41,32,27,35,49,48,40,76,42,79,63,58,79,48,72,41,48,55,57,32,84,33,30,33,39,41,83,88,83,40,72,30,27,28,34,41,37,20,41,43,37,55,26,78,66,43,96,43,63,61,48,27,67,34,74,70,27,42,37,34,28,34,34,56,53,84,33,89,47,76,40,65,32,24,32,35,43,54,33,32,23,77,37,61,50,65,44,31,36,28,37,32,67,54,93,74,27,28,40,35,42,34,53,24,41,83,38,84,78,55,61,90,76,37,45,43,65,70,57,58,58,72,39,74,42,47,54,56,38,66,38,30,31,32,21,49,46,54,34,54,72,71,75,30,43,50,50,18,43,41,30,26,36,49,49,40,76,40,80,62,56,81,50,71,42,49,56,57,33,84,34,31,33,39,41,86

InterPro domains:
  IPR001127 Phosphotransferase system, sugar-specific permease EIIA type 1 [PF00358] (4-126)
  IPR001127 Phosphotransferase system, sugar-specific permease EIIA type 1 [PS51093] (21-127)
  IPR011055 Duplicated hybrid motif [G3DSA:2.70.70.10] (1-147)
  IPR011055 Duplicated hybrid motif [SSF51261] (4-129)
  IPR050890 Phosphotransferase system EIIA component [PTHR45008] (3-136)

pLDDT: mean 94.99, std 4.11, range [79.88, 98.88]

Secondary structure (DSSP, 8-state):
-EEEEE-SSSEEEE-GGG-SSHHHHTTTTS-EEEEEEPP-SS-EEEE-SSSEEEEEEETTEEEEEEETTEEEEEE-SBS-TTPPTTSEEE-S-TT-EE-TT-EEEEE-HHHHHHTT-B--EEEEEESSEEES---SEE-TT-EEEEEE-/-EEEEE-SSSEEEE-GGG-SSHHHHTTTTS-EEEEEEPP-SS-EEEE-SSSEEEEEEETTEEEEEEETTEEEEEE-SBS-TTPPTTSEEE-S-TT-EE-TT-EEEEE-HHHHHHTT-B--EEEEEESSEEES---SEE-TT-EEEEEE-

Foldseek 3Di:
DKFWFFAQAWFWKAALCRDPDCCRNVQVQAGKIWGQHDAAQDKDFGWGRAWAFWQDDDQQKTWGDPDPQKIKIKGFFDPCNPPDPPQKAADDDHGDTHHGLHGGIIGRNNSCVVVPTGRIMMIGIRDAHWAPADRTIHHGGHGGTMGDD/DKFWFFAQAWFAKAALCPDPDCCRNVQVQAGKIWGQHDAAQDKDFGWGRAWAFWQDDDQQKTWGDPDPQKIKIKGFFDPCNPPDPPQKAADDDHGDTHHGLHGGIIGRNNSCVVVPTGRIMMIGIRDAYWAPADRGIHHGGHGGTMGDD

Radius of gyration: 18.92 Å; Cα contacts (8 Å, |Δi|>4): 861; chains: 2; bounding box: 40×49×42 Å